Protein AF-A0A964YPQ9-F1 (afdb_monomer_lite)

Radius of gyration: 18.71 Å; chains: 1; bounding box: 46×35×48 Å

Foldseek 3Di:
DDKAWDADPQREIDIDDDAPADQDDPVDPVSGADAAEDEEEDADPVQQCLPVCVQVQLPDWPDFDWQFDPRCVVPDGAIKTKTKGWHPDQAFDACSSVVDTHIYIYIYGDPDPPDAQPCVPDDPPDDDDQAAEDEDDPVVVSQVSCVVSVFHWPDWPPDWDCPPAWIWIKTWTAGPSGGIYIYTHTQKHALAVVVVRMDGRVPDDPRHYHDSVSVVSNCNVDDD

Secondary structure (DSSP, 8-state):
--EEEEE-TT--EEEEE--S--S-----TT---S--EEEEE-S-HHHHHIIIIIIT---EEEEEEEE--GGGTTT--S-EEEEEEE-SS---STTHHHH---EEEEEEESS-S----TTTT--TT-SS---EEEE-S-HHHHHHHHHHHT---SEE--S-EE-SS-EEEEEEEE-TT--EEEEEEEEEEEEEGGGTEEEE-TTSPTTPPPPHHHHHHHGGG---

pLDDT: mean 92.55, std 5.74, range [57.0, 98.75]

Structure (mmCIF, N/CA/C/O backbone):
data_AF-A0A964YPQ9-F1
#
_entry.id   AF-A0A964YPQ9-F1
#
loop_
_atom_site.group_PDB
_atom_site.id
_atom_site.type_symbol
_atom_site.label_atom_id
_atom_site.label_alt_id
_atom_site.label_comp_id
_atom_site.label_asym_id
_atom_site.label_entity_id
_atom_site.label_seq_id
_atom_site.pdbx_PDB_ins_code
_atom_site.Cartn_x
_atom_site.Cartn_y
_atom_site.Cartn_z
_atom_site.occupancy
_atom_site.B_iso_or_equiv
_atom_site.auth_seq_id
_atom_site.auth_comp_id
_atom_site.auth_asym_id
_atom_site.auth_atom_id
_atom_site.pdbx_PDB_model_num
ATOM 1 N N . SER A 1 1 ? 0.355 -15.634 14.752 1.00 61.09 1 SER A N 1
ATOM 2 C CA . SER A 1 1 ? 1.478 -15.008 14.028 1.00 61.09 1 SER A CA 1
ATOM 3 C C . SER A 1 1 ? 2.365 -14.334 15.048 1.00 61.09 1 SER A C 1
ATOM 5 O O . SER A 1 1 ? 1.813 -13.713 15.947 1.00 61.09 1 SER A O 1
ATOM 7 N N . LEU A 1 2 ? 3.689 -14.463 14.947 1.00 81.12 2 LEU A N 1
ATOM 8 C CA . LEU A 1 2 ? 4.606 -13.641 15.738 1.00 81.12 2 LEU A CA 1
ATOM 9 C C . LEU A 1 2 ? 4.634 -12.243 15.111 1.00 81.12 2 LEU A C 1
ATOM 11 O O . LEU A 1 2 ? 5.061 -12.078 13.969 1.00 81.12 2 LEU A O 1
ATOM 15 N N . SER A 1 3 ? 4.112 -11.254 15.824 1.00 91.12 3 SER A N 1
ATOM 16 C CA . SER A 1 3 ? 4.139 -9.852 15.411 1.00 91.12 3 SER A CA 1
ATOM 17 C C . SER A 1 3 ? 4.119 -8.948 16.630 1.00 91.12 3 SER A C 1
ATOM 19 O O . SER A 1 3 ? 3.559 -9.317 17.659 1.00 91.12 3 SER A O 1
ATOM 21 N N . TYR A 1 4 ? 4.704 -7.763 16.505 1.00 92.69 4 TYR A N 1
ATOM 22 C CA . TYR A 1 4 ? 4.701 -6.750 17.556 1.00 92.69 4 TYR A CA 1
ATOM 23 C C . TYR A 1 4 ? 4.770 -5.352 16.944 1.00 92.69 4 TYR A C 1
ATOM 25 O O . TYR A 1 4 ? 5.279 -5.171 15.835 1.00 92.69 4 TYR A O 1
ATOM 33 N N . PHE A 1 5 ? 4.239 -4.369 17.665 1.00 94.81 5 PHE A N 1
ATOM 34 C CA . PHE A 1 5 ? 4.303 -2.967 17.272 1.00 94.81 5 PHE A CA 1
ATOM 35 C C . PHE A 1 5 ? 5.558 -2.298 17.830 1.00 94.81 5 PHE A C 1
ATOM 37 O O . PHE A 1 5 ? 6.023 -2.624 18.922 1.00 94.81 5 PHE A O 1
ATOM 44 N N . VAL A 1 6 ? 6.102 -1.370 17.055 1.00 93.50 6 VAL A N 1
ATOM 45 C CA . VAL A 1 6 ? 7.192 -0.468 17.428 1.00 93.50 6 VAL A CA 1
ATOM 46 C C . VAL A 1 6 ? 6.844 0.937 16.952 1.00 93.50 6 VAL A C 1
ATOM 48 O O . VAL A 1 6 ? 6.043 1.097 16.033 1.00 93.50 6 VAL A O 1
ATOM 51 N N . GLU A 1 7 ? 7.466 1.949 17.541 1.00 93.69 7 GLU A N 1
ATOM 52 C CA . GLU A 1 7 ? 7.341 3.336 17.096 1.00 93.69 7 GLU A CA 1
ATOM 53 C C . GLU A 1 7 ? 8.672 3.824 16.533 1.00 93.69 7 GLU A C 1
ATOM 55 O O . GLU A 1 7 ? 9.747 3.451 17.016 1.00 93.69 7 GLU A O 1
ATOM 60 N N . ASP A 1 8 ? 8.607 4.649 15.491 1.00 92.00 8 ASP A N 1
ATOM 61 C CA . ASP A 1 8 ? 9.772 5.414 15.056 1.00 92.00 8 ASP A CA 1
ATOM 62 C C . ASP A 1 8 ? 10.030 6.615 15.995 1.00 92.00 8 ASP A C 1
ATOM 64 O O . ASP A 1 8 ? 9.216 6.918 16.871 1.00 92.00 8 ASP A O 1
ATOM 68 N N . PRO A 1 9 ? 11.145 7.351 15.823 1.00 93.50 9 PRO A N 1
ATOM 69 C CA . PRO A 1 9 ? 11.436 8.531 16.642 1.00 93.50 9 PRO A CA 1
ATOM 70 C C . PRO A 1 9 ? 10.396 9.661 16.569 1.00 93.50 9 PRO A C 1
ATOM 72 O O . PRO A 1 9 ? 10.447 10.572 17.391 1.00 93.50 9 PRO A O 1
ATOM 75 N N . ASN A 1 10 ? 9.482 9.627 15.594 1.00 90.75 10 ASN A N 1
ATOM 76 C CA . ASN A 1 10 ? 8.412 10.606 15.413 1.00 90.75 10 ASN A CA 1
ATOM 77 C C . ASN A 1 10 ? 7.052 10.086 15.922 1.00 90.75 10 ASN A C 1
ATOM 79 O O . ASN A 1 10 ? 6.039 10.755 15.721 1.00 90.75 10 ASN A O 1
ATOM 83 N N . GLY A 1 11 ? 7.014 8.911 16.562 1.00 90.94 11 GLY A N 1
ATOM 84 C CA . GLY A 1 11 ? 5.794 8.294 17.086 1.00 90.94 11 GLY A CA 1
ATOM 85 C C . GLY A 1 11 ? 4.921 7.621 16.022 1.00 90.94 11 GLY A C 1
ATOM 86 O O . GLY A 1 11 ? 3.750 7.349 16.277 1.00 90.94 11 GLY A O 1
ATOM 87 N N . ASN A 1 12 ? 5.443 7.360 14.819 1.00 91.62 12 ASN A N 1
ATOM 88 C CA . ASN A 1 12 ? 4.700 6.608 13.810 1.00 91.62 12 ASN A CA 1
ATOM 89 C C . ASN A 1 12 ? 4.715 5.113 14.158 1.00 91.62 12 ASN A C 1
ATOM 91 O O . ASN A 1 12 ? 5.801 4.551 14.344 1.00 91.62 12 ASN A O 1
ATOM 95 N N . PRO A 1 13 ? 3.551 4.440 14.187 1.00 92.50 13 PRO A N 1
ATOM 96 C CA . PRO A 1 13 ? 3.486 3.022 14.492 1.00 92.50 13 PRO A CA 1
ATOM 97 C C . PRO A 1 13 ? 3.914 2.174 13.290 1.00 92.50 13 PRO A C 1
ATOM 99 O O . PRO A 1 13 ? 3.444 2.357 12.166 1.00 92.50 13 PRO A O 1
ATOM 102 N N . PHE A 1 14 ? 4.756 1.180 13.551 1.00 94.69 14 PHE A N 1
ATOM 103 C CA . PHE A 1 14 ? 5.133 0.124 12.620 1.00 94.69 14 PHE A CA 1
ATOM 104 C C . PHE A 1 14 ? 4.824 -1.232 13.243 1.00 94.69 14 PHE A C 1
ATOM 106 O O . PHE A 1 14 ? 5.087 -1.460 14.421 1.00 94.69 14 PHE A O 1
ATOM 113 N N . GLN A 1 15 ? 4.310 -2.164 12.443 1.00 94.94 15 GLN A N 1
ATOM 114 C CA . GLN A 1 15 ? 4.173 -3.554 12.860 1.00 94.94 15 GLN A CA 1
ATOM 115 C C . GLN A 1 15 ? 5.307 -4.379 12.259 1.00 94.94 15 GLN A C 1
ATOM 117 O O . GLN A 1 15 ? 5.445 -4.461 11.036 1.00 94.94 15 GLN A O 1
ATOM 122 N N . ILE A 1 16 ? 6.097 -5.027 13.110 1.00 94.75 16 ILE A N 1
ATOM 123 C CA . ILE A 1 16 ? 7.025 -6.063 12.668 1.00 94.75 16 ILE A CA 1
ATOM 124 C C . ILE A 1 16 ? 6.245 -7.366 12.553 1.00 94.75 16 ILE A C 1
ATOM 126 O O . ILE A 1 16 ? 5.584 -7.800 13.499 1.00 94.75 16 ILE A O 1
ATOM 130 N N . VAL A 1 17 ? 6.315 -7.977 11.375 1.00 93.75 17 VAL A N 1
ATOM 131 C CA . VAL A 1 17 ? 5.600 -9.206 11.030 1.00 93.75 17 VAL A CA 1
ATOM 132 C C . VAL A 1 17 ? 6.550 -10.198 10.378 1.00 93.75 17 VAL A C 1
ATOM 134 O O . VAL A 1 17 ? 7.576 -9.824 9.807 1.00 93.75 17 VAL A O 1
ATOM 137 N N . GLU A 1 18 ? 6.185 -11.474 10.427 1.00 91.94 18 GLU A N 1
ATOM 138 C CA . GLU A 1 18 ? 6.862 -12.499 9.644 1.00 91.94 18 GLU A CA 1
ATOM 139 C C . GLU A 1 18 ? 6.680 -12.233 8.139 1.00 91.94 18 GLU A C 1
ATOM 141 O O . GLU A 1 18 ? 5.563 -12.067 7.642 1.00 91.94 18 GLU A O 1
ATOM 146 N N . GLY A 1 19 ? 7.795 -12.156 7.410 1.00 87.31 19 GLY A N 1
ATOM 147 C CA . GLY A 1 19 ? 7.792 -11.898 5.973 1.00 87.31 19 GLY A CA 1
ATOM 148 C C . GLY A 1 19 ? 7.446 -13.149 5.164 1.00 87.31 19 GLY A C 1
ATOM 149 O O . GLY A 1 19 ? 8.002 -14.218 5.391 1.00 87.31 19 GLY A O 1
ATOM 150 N N . SER A 1 20 ? 6.590 -13.003 4.153 1.00 87.62 20 SER A N 1
ATOM 151 C CA . SER A 1 20 ? 6.205 -14.085 3.229 1.00 87.62 20 SER A CA 1
ATOM 152 C C . SER A 1 20 ? 7.070 -14.154 1.960 1.00 87.62 20 SER A C 1
ATOM 154 O O . SER A 1 20 ? 6.823 -14.968 1.069 1.00 87.62 20 SER A O 1
ATOM 156 N N . GLY A 1 21 ? 8.101 -13.311 1.856 1.00 88.12 21 GLY A N 1
ATOM 157 C CA . GLY A 1 21 ? 9.029 -13.283 0.731 1.00 88.12 21 GLY A CA 1
ATOM 158 C C . GLY A 1 21 ? 10.352 -12.605 1.079 1.00 88.12 21 GLY A C 1
ATOM 159 O O . GLY A 1 21 ? 10.425 -11.773 1.980 1.00 88.12 21 GLY A O 1
ATOM 160 N N . TRP A 1 22 ? 11.414 -12.964 0.352 1.00 89.81 22 TRP A N 1
ATOM 161 C CA . TRP A 1 22 ? 12.757 -12.428 0.585 1.00 89.81 22 TRP A CA 1
ATOM 162 C C . TRP A 1 22 ? 13.512 -12.187 -0.726 1.00 89.81 22 TRP A C 1
ATOM 164 O O . TRP A 1 22 ? 13.789 -13.118 -1.485 1.00 89.81 22 TRP A O 1
ATOM 174 N N . PHE A 1 23 ? 13.881 -10.932 -1.005 1.00 91.31 23 PHE A N 1
ATOM 175 C CA . PHE A 1 23 ? 14.596 -10.585 -2.240 1.00 91.31 23 PHE A CA 1
ATOM 176 C C . PHE A 1 23 ? 16.110 -10.853 -2.144 1.00 91.31 23 PHE A C 1
ATOM 178 O O . PHE A 1 23 ? 16.709 -11.506 -3.016 1.00 91.31 23 PHE A O 1
ATOM 185 N N . THR A 1 24 ? 16.753 -10.338 -1.093 1.00 89.75 24 THR A N 1
ATOM 186 C CA . THR A 1 24 ? 18.192 -10.489 -0.843 1.00 89.75 24 THR A CA 1
ATOM 187 C C . THR A 1 24 ? 18.506 -10.290 0.634 1.00 89.75 24 THR A C 1
ATOM 189 O O . THR A 1 24 ? 17.881 -9.467 1.293 1.00 89.75 24 THR A O 1
ATOM 192 N N . ALA A 1 25 ? 19.516 -10.994 1.145 1.00 87.56 25 ALA A N 1
ATOM 193 C CA . ALA A 1 25 ? 20.098 -10.660 2.439 1.00 87.56 25 ALA A CA 1
ATOM 194 C C . ALA A 1 25 ? 20.868 -9.337 2.312 1.00 87.56 25 ALA A C 1
ATOM 196 O O . ALA A 1 25 ? 21.754 -9.218 1.463 1.00 87.56 25 ALA A O 1
ATOM 197 N N . THR A 1 26 ? 20.499 -8.345 3.119 1.00 86.12 26 THR A N 1
ATOM 198 C CA . THR A 1 26 ? 21.167 -7.034 3.178 1.00 86.12 26 THR A CA 1
ATOM 199 C C . THR A 1 26 ? 22.296 -7.003 4.207 1.00 86.12 26 THR A C 1
ATOM 201 O O . THR A 1 26 ? 23.133 -6.108 4.155 1.00 86.12 26 THR A O 1
ATOM 204 N N . GLY A 1 27 ? 22.317 -7.965 5.139 1.00 88.00 27 GLY A N 1
ATOM 205 C CA . GLY A 1 27 ? 23.218 -7.959 6.293 1.00 88.00 27 GLY A CA 1
ATOM 206 C C . GLY A 1 27 ? 22.864 -6.897 7.339 1.00 88.00 27 GLY A C 1
ATOM 207 O O . GLY A 1 27 ? 23.690 -6.602 8.195 1.00 88.00 27 GLY A O 1
ATOM 208 N N . HIS A 1 28 ? 21.669 -6.294 7.264 1.00 89.25 28 HIS A N 1
ATOM 209 C CA . HIS A 1 28 ? 21.241 -5.298 8.241 1.00 89.25 28 HIS A CA 1
ATOM 210 C C . HIS A 1 28 ? 21.071 -5.939 9.636 1.00 89.25 28 HIS A C 1
ATOM 212 O O . HIS A 1 28 ? 20.428 -6.990 9.716 1.00 89.25 28 HIS A O 1
ATOM 218 N N . PRO A 1 29 ? 21.574 -5.325 10.730 1.00 91.94 29 PRO A N 1
ATOM 219 C CA . PRO A 1 29 ? 21.557 -5.931 12.069 1.00 91.94 29 PRO A CA 1
ATOM 220 C C . PRO A 1 29 ? 20.164 -6.259 12.617 1.00 91.94 29 PRO A C 1
ATOM 222 O O . PRO A 1 29 ? 20.026 -7.148 13.445 1.00 91.94 29 PRO A O 1
ATOM 225 N N . SER A 1 30 ? 19.122 -5.557 12.159 1.00 89.19 30 SER A N 1
ATOM 226 C CA . SER A 1 30 ? 17.742 -5.838 12.582 1.00 89.19 30 SER A CA 1
ATOM 227 C C . SER A 1 30 ? 17.158 -7.115 11.976 1.00 89.19 30 SER A C 1
ATOM 229 O O . SER A 1 30 ? 16.069 -7.517 12.368 1.00 89.19 30 SER A O 1
ATOM 231 N N . HIS A 1 31 ? 17.817 -7.706 10.970 1.00 87.94 31 HIS A N 1
ATOM 232 C CA . HIS A 1 31 ? 17.309 -8.837 10.186 1.00 87.94 31 HIS A CA 1
ATOM 233 C C . HIS A 1 31 ? 15.921 -8.614 9.545 1.00 87.94 31 HIS A C 1
ATOM 235 O O . HIS A 1 31 ? 15.322 -9.554 9.029 1.00 87.94 31 HIS A O 1
ATOM 241 N N . CYS A 1 32 ? 15.424 -7.373 9.523 1.00 90.44 32 CYS A N 1
ATOM 242 C CA . CYS A 1 32 ? 14.138 -7.020 8.933 1.00 90.44 32 CYS A CA 1
ATOM 243 C C . CYS A 1 32 ? 14.246 -6.833 7.412 1.00 90.44 32 CYS A C 1
ATOM 245 O O . CYS A 1 32 ? 15.281 -6.408 6.887 1.00 90.44 32 CYS A O 1
ATOM 247 N N . GLY A 1 33 ? 13.154 -7.158 6.716 1.00 90.25 33 GLY A N 1
ATOM 248 C CA . GLY A 1 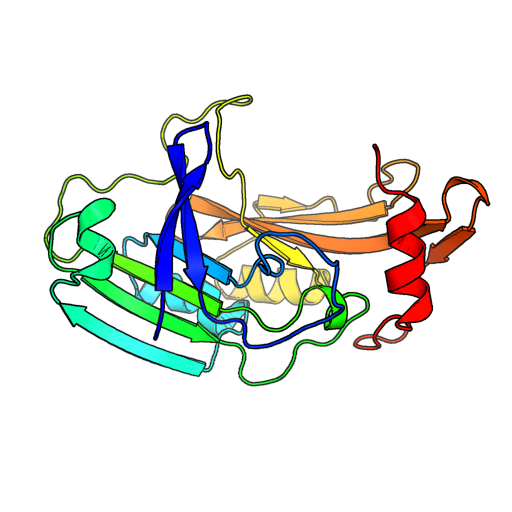33 ? 12.974 -6.904 5.289 1.00 90.25 33 GLY A CA 1
ATOM 249 C C . GLY A 1 33 ? 12.446 -5.495 4.994 1.00 90.25 33 GLY A C 1
ATOM 250 O O . GLY A 1 33 ? 12.585 -4.579 5.801 1.00 90.25 33 GLY A O 1
ATOM 251 N N . GLY A 1 34 ? 11.858 -5.331 3.806 1.00 90.12 34 GLY A N 1
ATOM 252 C CA . GLY A 1 34 ? 11.157 -4.106 3.411 1.00 90.12 34 GLY A CA 1
ATOM 253 C C . GLY A 1 34 ? 9.707 -4.060 3.904 1.00 90.12 34 GLY A C 1
ATOM 254 O O . GLY A 1 34 ? 9.316 -4.794 4.809 1.00 90.12 34 GLY A O 1
ATOM 255 N N . VAL A 1 35 ? 8.904 -3.204 3.273 1.00 92.56 35 VAL A N 1
ATOM 256 C CA . VAL A 1 35 ? 7.473 -3.046 3.574 1.00 92.56 35 VAL A CA 1
ATOM 257 C C . VAL A 1 35 ? 6.716 -4.338 3.251 1.00 92.56 35 VAL A C 1
ATOM 259 O O . VAL A 1 35 ? 6.743 -4.802 2.116 1.00 92.56 35 VAL A O 1
ATOM 262 N N . ALA A 1 36 ? 6.025 -4.903 4.245 1.00 94.56 36 ALA A N 1
ATOM 263 C CA . ALA A 1 36 ? 5.221 -6.122 4.095 1.00 94.56 36 ALA A CA 1
ATOM 264 C C . ALA A 1 36 ? 3.732 -5.844 3.811 1.00 94.56 36 ALA A C 1
ATOM 266 O O . ALA A 1 36 ? 2.971 -6.756 3.484 1.00 94.56 36 ALA A O 1
ATOM 267 N N . GLY A 1 37 ? 3.284 -4.599 3.959 1.00 95.81 37 GLY A N 1
ATOM 268 C CA . GLY A 1 37 ? 1.874 -4.253 3.857 1.00 95.81 37 GLY A CA 1
ATOM 269 C C . GLY A 1 37 ? 1.521 -2.979 4.606 1.00 95.81 37 GLY A C 1
ATOM 270 O O . GLY A 1 37 ? 2.409 -2.228 5.005 1.00 95.81 37 GLY A O 1
ATOM 271 N N . SER A 1 38 ? 0.221 -2.766 4.809 1.00 96.56 38 SER A N 1
ATOM 272 C CA . SER A 1 38 ? -0.305 -1.645 5.589 1.00 96.56 38 SER A CA 1
ATOM 273 C C . SER A 1 38 ? -1.531 -2.054 6.409 1.00 96.56 38 SER A C 1
ATOM 275 O O . SER A 1 38 ? -2.269 -2.963 6.017 1.00 96.56 38 SER A O 1
ATOM 277 N N . ILE A 1 39 ? -1.733 -1.369 7.537 1.00 96.88 39 ILE A N 1
ATOM 278 C CA . ILE A 1 39 ? -2.950 -1.421 8.351 1.00 96.88 39 ILE A CA 1
ATOM 279 C C . ILE A 1 39 ? -3.687 -0.101 8.131 1.00 96.88 39 ILE A C 1
ATOM 281 O O . ILE A 1 39 ? -3.103 0.966 8.315 1.00 96.88 39 ILE A O 1
ATOM 285 N N . ILE A 1 40 ? -4.958 -0.166 7.742 1.00 97.12 40 ILE A N 1
ATOM 286 C CA . ILE A 1 40 ? -5.764 1.006 7.394 1.00 97.12 40 ILE A CA 1
ATOM 287 C C . ILE A 1 40 ? -7.044 0.996 8.226 1.00 97.12 40 ILE A C 1
ATOM 289 O O . ILE A 1 40 ? -7.820 0.040 8.189 1.00 97.12 40 ILE A O 1
ATOM 293 N N . GLY A 1 41 ? -7.255 2.069 8.987 1.00 96.38 41 GLY A N 1
ATOM 294 C CA . GLY A 1 41 ? -8.515 2.310 9.682 1.00 96.38 41 GLY A CA 1
ATOM 295 C C . GLY A 1 41 ? -9.599 2.724 8.690 1.00 96.38 41 GLY A C 1
ATOM 296 O O . GLY A 1 41 ? -9.355 3.609 7.876 1.00 96.38 41 GLY A O 1
ATOM 297 N N . VAL A 1 42 ? -10.774 2.100 8.762 1.00 97.75 42 VAL A N 1
ATOM 298 C CA . VAL A 1 42 ? -11.897 2.360 7.850 1.00 97.75 42 VAL A CA 1
ATOM 299 C C . VAL A 1 42 ? -13.203 2.568 8.609 1.00 97.75 42 VAL A C 1
ATOM 301 O O . VAL A 1 42 ? -13.443 1.917 9.629 1.00 97.75 42 VAL A O 1
ATOM 304 N N . SER A 1 43 ? -14.081 3.441 8.113 1.00 96.81 43 SER A N 1
ATOM 305 C CA . SER A 1 43 ? -15.405 3.658 8.722 1.00 96.81 43 SER A CA 1
ATOM 306 C C . SER A 1 43 ? -16.418 2.579 8.339 1.00 96.81 43 SER A C 1
ATOM 308 O O . SER A 1 43 ? -17.323 2.268 9.114 1.00 96.81 43 SER A O 1
ATOM 310 N N . SER A 1 44 ? -16.270 1.977 7.156 1.00 97.25 44 SER A N 1
ATOM 311 C CA . SER A 1 44 ? -17.164 0.933 6.659 1.00 97.25 44 SER A CA 1
ATOM 312 C C . SER A 1 44 ? -16.396 -0.133 5.888 1.00 97.25 44 SER A C 1
ATOM 314 O O . SER A 1 44 ? -15.973 0.087 4.754 1.00 97.25 44 SER A O 1
ATOM 316 N N . MET A 1 45 ? -16.296 -1.329 6.471 1.00 98.44 45 MET A N 1
ATOM 317 C CA . MET A 1 45 ? -15.628 -2.473 5.854 1.00 98.44 45 MET A CA 1
ATOM 318 C C . MET A 1 45 ? -16.186 -2.769 4.459 1.00 98.44 45 MET A C 1
ATOM 320 O O . MET A 1 45 ? -15.432 -2.953 3.511 1.00 98.44 45 MET A O 1
ATOM 324 N N . GLU A 1 46 ? -17.510 -2.745 4.303 1.00 98.19 46 GLU A N 1
ATOM 325 C CA . GLU A 1 46 ? -18.161 -3.072 3.032 1.00 98.19 46 GLU A CA 1
ATOM 326 C C . GLU A 1 46 ? -17.865 -2.052 1.925 1.00 98.19 46 GLU A C 1
ATOM 328 O O . GLU A 1 46 ? -17.788 -2.418 0.753 1.00 98.19 46 GLU A O 1
ATOM 333 N N . GLN A 1 47 ? -17.684 -0.773 2.269 1.00 98.19 47 GLN A N 1
ATOM 334 C CA . GLN A 1 47 ? -17.292 0.244 1.292 1.00 98.19 47 GLN A CA 1
ATOM 335 C C . GLN A 1 47 ? -15.815 0.106 0.928 1.00 98.19 47 GLN A C 1
ATOM 337 O O . GLN A 1 47 ? -15.475 0.114 -0.254 1.00 98.19 47 GLN A O 1
ATOM 342 N N . SER A 1 48 ? -14.950 -0.103 1.920 1.00 98.38 48 SER A N 1
ATOM 343 C CA . SER A 1 48 ? -13.507 -0.217 1.707 1.00 98.38 48 SER A CA 1
ATOM 344 C C . SER A 1 48 ? -13.129 -1.490 0.950 1.00 98.38 48 SER A C 1
ATOM 346 O O . SER A 1 48 ? -12.246 -1.456 0.093 1.00 98.38 48 SER A O 1
ATOM 348 N N . LEU A 1 49 ? -13.849 -2.599 1.154 1.00 98.62 49 LEU A N 1
ATOM 349 C CA . LEU A 1 49 ? -13.649 -3.826 0.379 1.00 98.62 49 LEU A CA 1
ATOM 350 C C . LEU A 1 49 ? -13.854 -3.611 -1.128 1.00 98.62 49 LEU A C 1
ATOM 352 O O . LEU A 1 49 ? -13.118 -4.205 -1.914 1.00 98.62 49 LEU A O 1
ATOM 356 N N . LYS A 1 50 ? -14.756 -2.717 -1.554 1.00 98.44 50 LYS A N 1
ATOM 357 C CA . LYS A 1 50 ? -14.922 -2.400 -2.985 1.00 98.44 50 LYS A CA 1
ATOM 358 C C . LYS A 1 50 ? -13.639 -1.854 -3.608 1.00 98.44 50 LYS A C 1
ATOM 360 O O . LYS A 1 50 ? -13.353 -2.147 -4.762 1.00 98.44 50 LYS A O 1
ATOM 365 N N . LEU A 1 51 ? -12.845 -1.091 -2.859 1.00 98.56 51 LEU A N 1
ATOM 366 C CA . LEU A 1 51 ? -11.559 -0.604 -3.346 1.00 98.56 51 LEU A CA 1
ATOM 367 C C . LEU A 1 51 ? -10.472 -1.671 -3.189 1.00 98.56 51 LEU A C 1
ATOM 369 O O . LEU A 1 51 ? -9.901 -2.150 -4.171 1.00 98.56 51 LEU A O 1
ATOM 373 N N . TYR A 1 52 ? -10.180 -2.057 -1.948 1.00 98.50 52 TYR A N 1
ATOM 374 C CA . TYR A 1 52 ? -8.988 -2.845 -1.637 1.00 98.50 52 TYR A CA 1
ATOM 375 C C . TYR A 1 52 ? -9.071 -4.281 -2.180 1.00 98.50 52 TYR A C 1
ATOM 377 O O . TYR A 1 52 ? -8.080 -4.802 -2.699 1.00 98.50 52 TYR A O 1
ATOM 385 N N . ARG A 1 53 ? -10.252 -4.910 -2.131 1.00 98.38 53 ARG A N 1
ATOM 386 C CA . ARG A 1 53 ? -10.471 -6.256 -2.680 1.00 98.38 53 ARG A CA 1
ATOM 387 C C . ARG A 1 53 ? -10.753 -6.196 -4.178 1.00 98.38 53 ARG A C 1
ATOM 389 O O . ARG A 1 53 ? -10.025 -6.822 -4.945 1.00 98.38 53 ARG A O 1
ATOM 396 N N . ASP A 1 54 ? -11.773 -5.441 -4.592 1.00 97.81 54 ASP A N 1
ATOM 397 C CA . ASP A 1 54 ? -12.322 -5.572 -5.953 1.00 97.81 54 ASP A CA 1
ATOM 398 C C . ASP A 1 54 ? -11.517 -4.797 -7.014 1.00 97.81 54 ASP A C 1
ATOM 400 O O . ASP A 1 54 ? -11.403 -5.259 -8.150 1.00 97.81 54 ASP A O 1
ATOM 404 N N . VAL A 1 55 ? -10.913 -3.653 -6.665 1.00 97.75 55 VAL A N 1
ATOM 405 C CA . VAL A 1 55 ? -10.110 -2.843 -7.605 1.00 97.75 55 VAL A CA 1
ATOM 406 C C . VAL A 1 55 ? -8.618 -3.159 -7.489 1.00 97.75 55 VAL A C 1
ATOM 408 O O . VAL A 1 55 ? -7.962 -3.423 -8.501 1.00 97.75 55 VAL A O 1
ATOM 411 N N . LEU A 1 56 ? -8.073 -3.161 -6.267 1.00 97.31 56 LEU A N 1
ATOM 412 C CA . LEU A 1 56 ? -6.637 -3.377 -6.032 1.00 97.31 56 LEU A CA 1
ATOM 413 C C . LEU A 1 56 ? -6.239 -4.861 -6.030 1.00 97.31 56 LEU A C 1
ATOM 415 O O . LEU A 1 56 ? -5.055 -5.186 -6.150 1.00 97.31 56 LEU A O 1
ATOM 419 N N . GLY A 1 57 ? -7.211 -5.774 -5.963 1.00 96.88 57 GLY A N 1
ATOM 420 C CA . GLY A 1 57 ? -6.992 -7.209 -6.138 1.00 96.88 57 GLY A CA 1
ATOM 421 C C . GLY A 1 57 ? -6.429 -7.920 -4.908 1.00 96.88 57 GLY A C 1
ATOM 422 O O . GLY A 1 57 ? -5.766 -8.952 -5.053 1.00 96.88 57 GLY A O 1
ATOM 423 N N . TYR A 1 58 ? -6.640 -7.394 -3.699 1.00 98.19 58 TYR A N 1
ATOM 424 C CA . TYR A 1 58 ? -6.392 -8.136 -2.459 1.00 98.19 58 TYR A CA 1
ATOM 425 C C . TYR A 1 58 ? -7.564 -9.096 -2.188 1.00 98.19 58 TYR A C 1
ATOM 427 O O . TYR A 1 58 ? -8.415 -8.861 -1.336 1.00 98.19 58 TYR A O 1
ATOM 435 N N . GLU A 1 59 ? -7.654 -10.153 -2.994 1.00 97.69 59 GLU A N 1
ATOM 436 C CA . GLU A 1 59 ? -8.844 -11.010 -3.109 1.00 97.69 59 GLU A CA 1
ATOM 437 C C . GLU A 1 59 ? -8.959 -12.101 -2.037 1.00 97.69 59 GLU A C 1
ATOM 439 O O . GLU A 1 59 ? -10.050 -12.622 -1.800 1.00 97.69 59 GLU A O 1
ATOM 444 N N . THR A 1 60 ? -7.845 -12.506 -1.430 1.00 98.19 60 THR A N 1
ATOM 445 C CA . THR A 1 60 ? -7.822 -13.635 -0.497 1.00 98.19 60 THR A CA 1
ATOM 446 C C . THR A 1 60 ? -7.926 -13.126 0.931 1.00 98.19 60 THR A C 1
ATOM 448 O O . THR A 1 60 ? -7.016 -12.456 1.418 1.00 98.19 60 THR A O 1
ATOM 451 N N . VAL A 1 61 ? -9.007 -13.494 1.617 1.00 98.31 61 VAL A N 1
ATOM 452 C CA . VAL A 1 61 ? -9.204 -13.212 3.043 1.00 98.31 61 VAL A CA 1
ATOM 453 C C . VAL A 1 61 ? -8.352 -14.173 3.869 1.00 98.31 61 VAL A C 1
ATOM 455 O O . VAL A 1 61 ? -8.569 -15.382 3.843 1.00 98.31 61 VAL A O 1
ATOM 458 N N . VAL A 1 62 ? -7.378 -13.634 4.602 1.00 97.69 62 VAL A N 1
ATOM 459 C CA . VAL A 1 62 ? -6.583 -14.380 5.591 1.00 97.69 62 VAL A CA 1
ATOM 460 C C . VAL A 1 62 ? -7.393 -14.564 6.871 1.00 97.69 62 VAL A C 1
ATOM 462 O O . VAL A 1 62 ? -7.396 -15.646 7.451 1.00 97.69 62 VAL A O 1
ATOM 465 N N . TYR A 1 63 ? -8.093 -13.512 7.295 1.00 98.06 63 TYR A N 1
ATOM 466 C CA . TYR A 1 63 ? -9.085 -13.553 8.365 1.00 98.06 63 TYR A CA 1
ATOM 467 C C . TYR A 1 63 ? -10.078 -12.390 8.226 1.00 98.06 63 TYR A C 1
ATOM 469 O O . TYR A 1 63 ? -9.736 -11.343 7.675 1.00 98.06 63 TYR A O 1
ATOM 477 N N . ASP A 1 64 ? -11.282 -12.585 8.763 1.00 98.56 64 ASP A N 1
ATOM 478 C CA . ASP A 1 64 ? -12.308 -11.567 9.018 1.00 98.56 64 ASP A CA 1
ATOM 479 C C . ASP A 1 64 ? -12.870 -11.869 10.409 1.00 98.56 64 ASP A C 1
ATOM 481 O O . ASP A 1 64 ? -13.558 -12.873 10.604 1.00 98.56 64 ASP A O 1
ATOM 485 N N . VAL A 1 65 ? -12.450 -11.091 11.404 1.00 98.50 65 VAL A N 1
ATOM 486 C CA . VAL A 1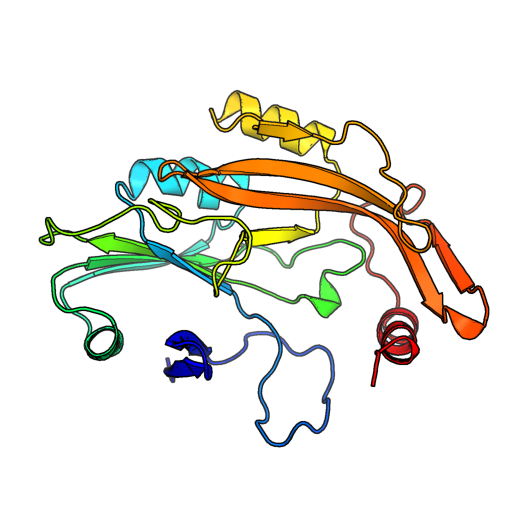 65 ? -12.735 -11.362 12.818 1.00 98.50 65 VAL A CA 1
ATOM 487 C C . VAL A 1 65 ? -13.148 -10.089 13.535 1.00 98.50 65 VAL A C 1
ATOM 489 O O . VAL A 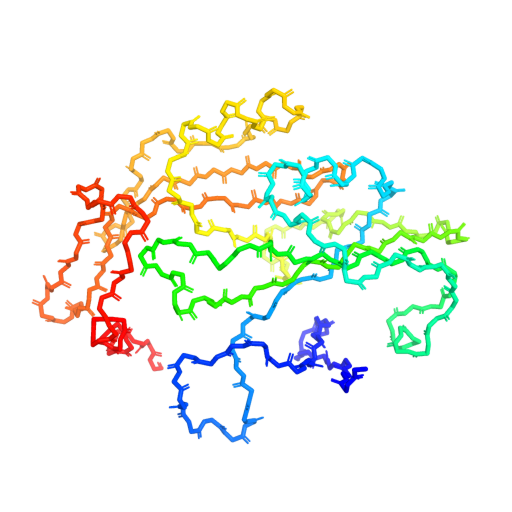1 65 ? -12.593 -9.020 13.287 1.00 98.50 65 VAL A O 1
ATOM 492 N N . THR A 1 66 ? -14.087 -10.222 14.470 1.00 98.62 66 THR A N 1
ATOM 493 C CA . THR A 1 66 ? -14.560 -9.118 15.310 1.00 98.62 66 THR A CA 1
ATOM 494 C C . THR A 1 66 ? -14.305 -9.430 16.775 1.00 98.62 66 THR A C 1
ATOM 496 O O . THR A 1 66 ? -14.660 -10.510 17.244 1.00 98.62 66 THR A O 1
ATOM 499 N N . GLY A 1 67 ? -13.716 -8.488 17.507 1.00 97.56 67 GLY A N 1
ATOM 500 C CA . GLY A 1 67 ? -13.467 -8.637 18.937 1.00 97.56 67 GLY A CA 1
ATOM 501 C C . GLY A 1 67 ? -12.511 -7.589 19.491 1.00 97.56 67 GLY A C 1
ATOM 502 O O . GLY A 1 67 ? -12.200 -6.595 18.834 1.00 97.56 67 GLY A O 1
ATOM 503 N N . SER A 1 68 ? -12.039 -7.832 20.709 1.00 96.25 68 SER A N 1
ATOM 504 C CA . SER A 1 68 ? -10.905 -7.117 21.293 1.00 96.25 68 SER A CA 1
ATOM 505 C C . SER A 1 68 ? -9.630 -7.919 21.058 1.00 96.25 68 SER A C 1
ATOM 507 O O . SER A 1 68 ? -9.644 -9.148 21.145 1.00 96.25 68 SER A O 1
ATOM 509 N N . PHE A 1 69 ? -8.529 -7.230 20.767 1.00 94.75 69 PHE A N 1
ATOM 510 C CA . PHE A 1 69 ? -7.271 -7.875 20.407 1.00 94.75 69 PHE A CA 1
ATOM 511 C C . PHE A 1 69 ? -6.126 -7.344 21.263 1.00 94.75 69 PHE A C 1
ATOM 513 O O . PHE A 1 69 ? -5.888 -6.139 21.324 1.00 94.75 69 PHE A O 1
ATOM 520 N N . GLU A 1 70 ? -5.417 -8.256 21.922 1.00 93.25 70 GLU A N 1
ATOM 521 C CA . GLU A 1 70 ? -4.316 -7.921 22.829 1.00 93.25 70 GLU A CA 1
ATOM 522 C C . GLU A 1 70 ? -3.164 -7.212 22.101 1.00 93.25 70 GLU A C 1
ATOM 524 O O . GLU A 1 70 ? -2.597 -6.260 22.632 1.00 93.25 70 GLU A O 1
ATOM 529 N N . ASP A 1 71 ? -2.881 -7.599 20.851 1.00 92.50 71 ASP A N 1
ATOM 530 C CA . ASP A 1 71 ? -1.850 -6.978 20.011 1.00 92.50 71 ASP A CA 1
ATOM 531 C C . ASP A 1 71 ? -2.152 -5.511 19.669 1.00 92.50 71 ASP A C 1
ATOM 533 O O . ASP A 1 71 ? -1.226 -4.748 19.413 1.00 92.50 71 ASP A O 1
ATOM 537 N N . PHE A 1 72 ? -3.422 -5.100 19.699 1.00 92.38 72 PHE A N 1
ATOM 538 C CA . PHE A 1 72 ? -3.841 -3.716 19.465 1.00 92.38 72 PHE A CA 1
ATOM 539 C C . PHE A 1 72 ? -3.844 -2.865 20.730 1.00 92.38 72 PHE A C 1
ATOM 541 O O . PHE A 1 72 ? -3.893 -1.645 20.611 1.00 92.38 72 PHE A O 1
ATOM 548 N N . SER A 1 73 ? -3.728 -3.467 21.918 1.00 89.31 73 SER A N 1
ATOM 549 C CA . SER A 1 73 ? -3.740 -2.728 23.186 1.00 89.31 73 SER A CA 1
ATOM 550 C C . SER A 1 73 ? -2.749 -1.552 23.266 1.00 89.31 73 SER A C 1
ATOM 552 O O . SER A 1 73 ? -3.136 -0.543 23.860 1.00 89.31 73 SER A O 1
ATOM 554 N N . PRO A 1 74 ? -1.545 -1.585 22.640 1.00 88.44 74 PRO A N 1
ATOM 555 C CA . PRO A 1 74 ? -0.647 -0.427 22.618 1.00 88.44 74 PRO A CA 1
ATOM 556 C C . PRO A 1 74 ? -1.120 0.705 21.694 1.00 88.44 74 PRO A C 1
ATOM 558 O O . PRO A 1 74 ? -0.718 1.846 21.880 1.00 88.44 74 PRO A O 1
ATOM 561 N N . LEU A 1 75 ? -1.956 0.403 20.694 1.00 89.38 75 LEU A N 1
ATOM 562 C CA . LEU A 1 75 ? -2.459 1.370 19.714 1.00 89.38 75 LEU A CA 1
ATOM 563 C C . LEU A 1 75 ? -3.812 1.954 20.123 1.00 89.38 75 LEU A C 1
ATOM 565 O O . LEU A 1 75 ? -4.066 3.148 19.967 1.00 89.38 75 LEU A O 1
ATOM 569 N N . SER A 1 76 ? -4.728 1.091 20.564 1.00 91.06 76 SER A N 1
ATOM 570 C CA . SER A 1 76 ? -6.101 1.456 20.881 1.00 91.06 76 SER A CA 1
ATOM 571 C C . SER A 1 76 ? -6.825 0.348 21.648 1.00 91.06 76 SER A C 1
ATOM 573 O O . SER A 1 76 ? -6.570 -0.839 21.459 1.00 91.06 76 SER A O 1
ATOM 575 N N . GLN A 1 77 ? -7.786 0.742 22.482 1.00 92.00 77 GLN A N 1
ATOM 576 C CA . GLN A 1 77 ? -8.714 -0.168 23.148 1.00 92.00 77 GLN A CA 1
ATOM 577 C C . GLN A 1 77 ? -10.096 -0.098 22.496 1.00 92.00 77 GLN A C 1
ATOM 579 O O . GLN A 1 77 ? -10.488 0.944 21.971 1.00 92.00 77 GLN A O 1
ATOM 584 N N . GLY A 1 78 ? -10.830 -1.208 22.551 1.00 93.81 78 GLY A N 1
ATOM 585 C CA . GLY A 1 78 ? -12.188 -1.316 22.027 1.00 93.81 78 GLY A CA 1
ATOM 586 C C . GLY A 1 78 ? -12.436 -2.636 21.307 1.00 93.81 78 GLY A C 1
ATOM 587 O O . GLY A 1 78 ? -11.663 -3.598 21.409 1.00 93.81 78 GLY A O 1
ATOM 588 N N . THR A 1 79 ? -13.537 -2.658 20.574 1.00 97.50 79 THR A N 1
ATOM 589 C CA . THR A 1 79 ? -13.965 -3.759 19.721 1.00 97.50 79 THR A CA 1
ATOM 590 C C . THR A 1 79 ? -13.753 -3.355 18.272 1.00 97.50 79 THR A C 1
ATOM 592 O O . THR A 1 79 ? -14.234 -2.316 17.817 1.00 97.50 79 THR A O 1
ATOM 595 N N . PHE A 1 80 ? -13.053 -4.190 17.515 1.00 97.69 80 PHE A N 1
ATOM 596 C CA . PHE A 1 80 ? -12.737 -3.930 16.115 1.00 97.69 80 PHE A CA 1
ATOM 597 C C . PHE A 1 80 ? -13.172 -5.109 15.249 1.00 97.69 80 PHE A C 1
ATOM 599 O O . PHE A 1 80 ? -13.051 -6.255 15.674 1.00 97.69 80 PHE A O 1
ATOM 606 N N . ARG A 1 81 ? -13.634 -4.844 14.025 1.00 98.38 81 ARG A N 1
ATOM 607 C CA . ARG A 1 81 ? -13.652 -5.828 12.937 1.00 98.38 81 ARG A CA 1
ATOM 608 C C . ARG A 1 81 ? -12.367 -5.658 12.135 1.00 98.38 81 ARG A C 1
ATOM 610 O O . ARG A 1 81 ? -12.119 -4.582 11.593 1.00 98.38 81 ARG A O 1
ATOM 617 N N . ARG A 1 82 ? -11.551 -6.706 12.065 1.00 98.31 82 ARG A N 1
ATOM 618 C CA . ARG A 1 82 ? -10.277 -6.734 11.338 1.00 98.31 82 ARG A CA 1
ATOM 619 C C . ARG A 1 82 ? -10.392 -7.688 10.160 1.00 98.31 82 ARG A C 1
ATOM 621 O O . ARG A 1 82 ? -10.733 -8.855 10.348 1.00 98.31 82 ARG A O 1
ATOM 628 N N . VAL A 1 83 ? -10.069 -7.202 8.966 1.00 98.75 83 VAL A N 1
ATOM 629 C CA . VAL A 1 83 ? -10.061 -7.997 7.734 1.00 98.75 83 VAL A CA 1
ATOM 630 C C . VAL A 1 83 ? -8.695 -7.893 7.086 1.00 98.75 83 VAL A C 1
ATOM 632 O O . VAL A 1 83 ? -8.322 -6.837 6.581 1.00 98.75 83 VAL A O 1
ATOM 635 N N . LYS A 1 84 ? -7.944 -8.996 7.082 1.00 98.44 84 LYS A N 1
ATOM 636 C CA . LYS A 1 84 ? -6.641 -9.062 6.416 1.00 98.44 84 LYS A CA 1
ATOM 637 C C . LYS A 1 84 ? -6.763 -9.748 5.074 1.00 98.44 84 LYS A C 1
ATOM 639 O O . LYS A 1 84 ? -7.254 -10.871 4.978 1.00 98.44 84 LYS A O 1
ATOM 644 N N . LEU A 1 85 ? -6.267 -9.072 4.051 1.00 98.56 85 LEU A N 1
ATOM 645 C CA . LEU A 1 85 ? -6.351 -9.474 2.663 1.00 98.56 85 LEU A CA 1
ATOM 646 C C . LEU A 1 85 ? -4.951 -9.607 2.059 1.00 98.56 85 LEU A C 1
ATOM 648 O O . LEU A 1 85 ? -4.048 -8.816 2.345 1.00 98.56 85 LEU A O 1
ATOM 652 N N . ILE A 1 86 ? -4.782 -10.592 1.183 1.00 97.88 86 ILE A N 1
ATOM 653 C CA . ILE A 1 86 ? -3.586 -10.784 0.355 1.00 97.88 86 ILE A CA 1
ATOM 654 C C . ILE A 1 86 ? -3.991 -10.962 -1.108 1.00 97.88 86 ILE A C 1
ATOM 656 O O . ILE A 1 86 ? -5.131 -11.314 -1.421 1.00 97.88 86 ILE A O 1
ATOM 660 N N . HIS A 1 87 ? -3.048 -10.753 -2.021 1.00 97.12 87 HIS A N 1
ATOM 661 C CA . HIS A 1 87 ? -3.244 -11.124 -3.420 1.00 97.12 87 HIS A CA 1
ATOM 662 C C . HIS A 1 87 ? -3.341 -12.648 -3.573 1.00 97.12 87 HIS A C 1
ATOM 664 O O . HIS A 1 87 ? -2.581 -13.388 -2.948 1.00 97.12 87 HIS A O 1
ATOM 670 N N . ARG A 1 88 ? -4.250 -13.124 -4.436 1.00 95.94 88 ARG A N 1
ATOM 671 C CA . ARG A 1 88 ? -4.378 -14.557 -4.753 1.00 95.94 88 ARG A CA 1
ATOM 672 C C . ARG A 1 88 ? -3.156 -15.097 -5.492 1.00 95.94 88 ARG A C 1
ATOM 674 O O . ARG A 1 88 ? -2.697 -16.199 -5.209 1.00 95.94 88 ARG A O 1
ATOM 681 N N . GLU A 1 89 ? -2.637 -14.318 -6.435 1.00 94.50 89 GLU A N 1
ATOM 682 C CA . GLU A 1 89 ? -1.460 -14.665 -7.228 1.00 94.50 89 GLU A CA 1
ATOM 683 C C . GLU A 1 89 ? -0.286 -13.733 -6.925 1.00 94.50 89 GLU A C 1
ATOM 685 O O . GLU A 1 89 ? -0.457 -12.571 -6.547 1.00 94.50 89 GLU A O 1
ATOM 690 N N . ALA A 1 90 ? 0.930 -14.230 -7.159 1.00 93.25 90 ALA A N 1
ATOM 691 C CA . ALA A 1 90 ? 2.126 -13.404 -7.093 1.00 93.25 90 ALA A CA 1
ATOM 692 C C . ALA A 1 90 ? 2.036 -12.238 -8.091 1.00 93.25 90 ALA A C 1
ATOM 694 O O . ALA A 1 90 ? 1.733 -12.426 -9.275 1.00 93.25 90 ALA A O 1
ATOM 695 N N . ARG A 1 91 ? 2.354 -11.028 -7.618 1.00 93.75 91 ARG A N 1
ATOM 696 C CA . ARG A 1 91 ? 2.365 -9.831 -8.461 1.00 93.75 91 ARG A CA 1
ATOM 697 C C . ARG A 1 91 ? 3.410 -9.953 -9.570 1.00 93.75 91 ARG A C 1
ATOM 699 O O . ARG A 1 91 ? 4.473 -10.557 -9.409 1.00 93.75 91 ARG A O 1
ATOM 706 N N . LYS A 1 92 ? 3.084 -9.361 -10.714 1.00 93.94 92 LYS A N 1
ATOM 707 C CA . LYS A 1 92 ? 3.915 -9.315 -11.922 1.00 93.94 92 LYS A CA 1
ATOM 708 C C . LYS A 1 92 ? 4.351 -7.875 -12.175 1.00 93.94 92 LYS A C 1
ATOM 710 O O . LYS A 1 92 ? 3.760 -6.951 -11.629 1.00 93.94 92 LYS A O 1
ATOM 715 N N . GLY A 1 93 ? 5.368 -7.703 -13.012 1.00 93.50 93 GLY A N 1
ATOM 716 C CA . GLY A 1 93 ? 5.881 -6.388 -13.398 1.00 93.50 93 GLY A CA 1
ATOM 717 C C . GLY A 1 93 ? 7.358 -6.184 -13.052 1.00 93.50 93 GLY A C 1
ATOM 718 O O . GLY A 1 93 ? 7.972 -7.049 -12.415 1.00 93.50 93 GLY A O 1
ATOM 719 N N . PRO A 1 94 ? 7.953 -5.061 -13.490 1.00 93.44 94 PRO A N 1
ATOM 720 C CA . PRO A 1 94 ? 9.392 -4.818 -13.423 1.00 93.44 94 PRO A CA 1
ATOM 721 C C . PRO A 1 94 ? 9.969 -4.980 -12.012 1.00 93.44 94 PRO A C 1
ATOM 723 O O . PRO A 1 94 ? 10.995 -5.649 -11.844 1.00 93.44 94 PRO A O 1
ATOM 726 N N . PHE A 1 95 ? 9.278 -4.439 -11.006 1.00 94.06 95 PHE A N 1
ATOM 727 C CA . PHE A 1 95 ? 9.745 -4.374 -9.620 1.00 94.06 95 PHE A CA 1
ATOM 728 C C . PHE A 1 95 ? 9.092 -5.393 -8.685 1.00 94.06 95 PHE A C 1
ATOM 730 O O . PHE A 1 95 ? 9.494 -5.498 -7.530 1.00 94.06 95 PHE A O 1
ATOM 737 N N . ALA A 1 96 ? 8.157 -6.213 -9.165 1.00 93.69 96 ALA A N 1
ATOM 738 C CA . ALA A 1 96 ? 7.376 -7.103 -8.304 1.00 93.69 96 ALA A CA 1
ATOM 739 C C . ALA A 1 96 ? 8.226 -8.094 -7.478 1.00 93.69 96 ALA A C 1
ATOM 741 O O . ALA A 1 96 ? 7.880 -8.405 -6.344 1.00 93.69 96 ALA A O 1
ATOM 742 N N . LYS A 1 97 ? 9.386 -8.547 -7.983 1.00 92.31 97 LYS A N 1
ATOM 743 C CA . LYS A 1 97 ? 10.325 -9.377 -7.193 1.00 92.31 97 LYS A CA 1
ATOM 744 C C . LYS A 1 97 ? 11.027 -8.618 -6.067 1.00 92.31 97 LYS 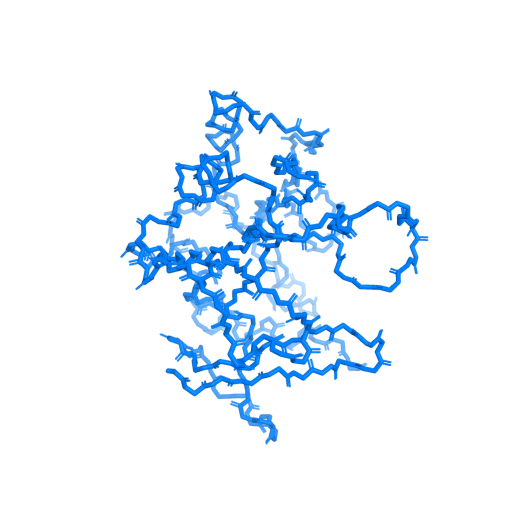A C 1
ATOM 746 O O . LYS A 1 97 ? 11.441 -9.248 -5.100 1.00 92.31 97 LYS A O 1
ATOM 751 N N . LEU A 1 98 ? 11.241 -7.315 -6.246 1.00 92.62 98 LEU A N 1
ATOM 752 C CA . LEU A 1 98 ? 11.859 -6.448 -5.247 1.00 92.62 98 LEU A CA 1
ATOM 753 C C . LEU A 1 98 ? 10.847 -6.086 -4.158 1.00 92.62 98 LEU A C 1
ATOM 755 O O . LEU A 1 98 ? 11.181 -6.191 -2.984 1.00 92.62 98 LEU A O 1
ATOM 759 N N . LEU A 1 99 ? 9.635 -5.694 -4.565 1.00 93.00 99 LEU A N 1
ATOM 760 C CA . LEU A 1 99 ? 8.548 -5.312 -3.659 1.00 93.00 99 LEU A CA 1
ATOM 761 C C . LEU A 1 99 ? 7.986 -6.518 -2.898 1.00 93.00 99 LEU A C 1
ATOM 763 O O . LEU A 1 99 ? 7.675 -6.411 -1.720 1.00 93.00 99 LEU A O 1
ATOM 767 N N . GLY A 1 100 ? 7.939 -7.685 -3.545 1.00 93.56 100 GLY A N 1
ATOM 768 C CA . GLY A 1 100 ? 7.499 -8.924 -2.919 1.00 93.56 100 GLY A CA 1
ATOM 769 C C . GLY A 1 100 ? 5.983 -8.995 -2.691 1.00 93.56 100 GLY A C 1
ATOM 770 O O . GLY A 1 100 ? 5.228 -8.149 -3.173 1.00 93.56 100 GLY A O 1
ATOM 771 N N . PRO A 1 101 ? 5.517 -10.063 -2.023 1.00 94.75 101 PRO A N 1
ATOM 772 C CA . PRO A 1 101 ? 4.128 -10.186 -1.598 1.00 94.75 101 PRO A CA 1
ATOM 773 C C . PRO A 1 101 ? 3.808 -9.194 -0.473 1.00 94.75 101 PRO A C 1
ATOM 775 O O . PRO A 1 101 ? 4.600 -9.019 0.450 1.00 94.75 101 PRO A O 1
ATOM 778 N N . THR A 1 102 ? 2.618 -8.603 -0.527 1.00 95.94 102 THR A N 1
ATOM 779 C CA . THR A 1 102 ? 2.119 -7.653 0.473 1.00 95.94 102 THR A CA 1
ATOM 780 C C . THR A 1 102 ? 0.749 -8.071 1.004 1.00 95.94 102 THR A C 1
ATOM 782 O O . THR A 1 102 ? 0.031 -8.855 0.375 1.00 95.94 102 THR A O 1
ATOM 785 N N . SER A 1 103 ? 0.368 -7.526 2.159 1.00 97.00 103 SER A N 1
ATOM 786 C CA . SER A 1 103 ? -0.990 -7.626 2.709 1.00 97.00 103 SER A CA 1
ATOM 787 C C . SER A 1 103 ? -1.585 -6.256 3.022 1.00 97.00 103 SER A C 1
ATOM 789 O O . SER A 1 103 ? -0.852 -5.341 3.390 1.00 97.00 103 SER A O 1
ATOM 791 N N . ILE A 1 104 ? -2.909 -6.144 2.974 1.00 98.12 104 ILE A N 1
ATOM 792 C CA . ILE A 1 104 ? -3.644 -5.020 3.565 1.00 98.12 104 ILE A CA 1
ATOM 793 C C . ILE A 1 104 ? -4.514 -5.552 4.689 1.00 98.12 104 ILE A C 1
ATOM 795 O O . ILE A 1 104 ? -5.236 -6.527 4.507 1.00 98.12 104 ILE A O 1
ATOM 799 N N . GLU A 1 105 ? -4.442 -4.914 5.848 1.00 98.25 105 GLU A N 1
ATOM 800 C CA . GLU A 1 105 ? -5.346 -5.162 6.963 1.00 98.25 105 GLU A CA 1
ATOM 801 C C . GLU A 1 105 ? -6.253 -3.947 7.148 1.00 98.25 105 GLU A C 1
ATOM 803 O O . GLU A 1 105 ? -5.787 -2.849 7.438 1.00 98.25 105 GLU A O 1
ATOM 808 N N . LEU A 1 106 ? -7.551 -4.144 6.949 1.00 98.69 106 LEU A N 1
ATOM 809 C CA . LEU A 1 106 ? -8.571 -3.134 7.187 1.00 98.69 106 LEU A CA 1
ATOM 810 C C . LEU A 1 106 ? -9.099 -3.291 8.610 1.00 98.69 106 LEU A C 1
ATOM 812 O O . LEU A 1 106 ? -9.416 -4.405 9.035 1.00 98.69 106 LEU A O 1
ATOM 816 N N . VAL A 1 107 ? -9.216 -2.182 9.333 1.00 97.94 107 VAL A N 1
ATOM 817 C CA . VAL A 1 107 ? -9.674 -2.162 10.723 1.00 97.94 107 VAL A CA 1
ATOM 818 C C . VAL A 1 107 ? -10.841 -1.200 10.855 1.00 97.94 107 VAL A C 1
ATOM 820 O O . VAL A 1 107 ? -10.680 0.006 10.702 1.00 97.94 107 VAL A O 1
ATOM 823 N N . GLN A 1 108 ? -12.012 -1.728 11.186 1.00 97.88 108 GLN A N 1
ATOM 824 C CA . GLN A 1 108 ? -13.186 -0.930 11.514 1.00 97.88 108 GLN A CA 1
ATOM 825 C C . GLN A 1 108 ? -13.421 -0.979 13.023 1.00 97.88 108 GLN A C 1
ATOM 827 O O . GLN A 1 108 ? -13.492 -2.065 13.598 1.00 97.88 108 GLN A O 1
ATOM 832 N N . SER A 1 109 ? -13.563 0.175 13.676 1.00 97.06 109 SER A N 1
ATOM 833 C CA . SER A 1 109 ? -14.025 0.199 15.067 1.00 97.06 109 SER A CA 1
ATOM 834 C C . SER A 1 109 ? -15.531 -0.046 15.142 1.00 97.06 109 SER A C 1
ATOM 836 O O . SER A 1 109 ? -16.290 0.468 14.322 1.00 97.06 109 SER A O 1
ATOM 838 N N . MET A 1 110 ? -15.951 -0.849 16.118 1.00 97.25 110 MET A N 1
ATOM 839 C CA . MET A 1 110 ? -17.350 -1.223 16.335 1.00 97.25 110 MET A CA 1
ATOM 840 C C . MET A 1 110 ? -18.017 -0.397 17.438 1.00 97.25 110 MET A C 1
ATOM 842 O O . MET A 1 110 ? -19.240 -0.295 17.460 1.00 97.25 110 MET A O 1
ATOM 846 N N . ASP A 1 111 ? -17.229 0.161 18.354 1.00 93.69 111 ASP A N 1
ATOM 847 C CA . ASP A 1 111 ? -17.700 0.819 19.575 1.00 93.69 111 ASP A CA 1
ATOM 848 C C . ASP A 1 111 ? -17.110 2.218 19.806 1.00 93.69 111 ASP A C 1
ATOM 850 O O . ASP A 1 111 ? -17.681 2.991 20.577 1.00 93.69 111 ASP A O 1
ATOM 854 N N . ARG A 1 112 ? -16.010 2.589 19.137 1.00 91.88 112 ARG A N 1
ATOM 855 C CA . ARG A 1 112 ? -15.416 3.921 19.297 1.00 91.88 112 ARG A CA 1
ATOM 856 C C . ARG A 1 112 ? -16.177 4.983 18.514 1.00 91.88 112 ARG A C 1
ATOM 858 O O . ARG A 1 112 ? -16.483 4.819 17.336 1.00 91.88 112 ARG A O 1
ATOM 865 N N . THR A 1 113 ? -16.384 6.125 19.160 1.00 88.94 113 THR A N 1
ATOM 866 C CA . THR A 1 113 ? -17.005 7.322 18.569 1.00 88.94 113 THR A CA 1
ATOM 867 C C . THR A 1 113 ? -16.002 8.441 18.285 1.00 88.94 113 THR A C 1
ATOM 869 O O . THR A 1 113 ? -16.377 9.470 17.739 1.00 88.94 113 THR A O 1
ATOM 872 N N . ASP A 1 114 ? -14.739 8.266 18.676 1.00 91.75 114 ASP A N 1
ATOM 873 C CA . ASP A 1 114 ? -13.649 9.243 18.566 1.00 91.75 114 ASP A CA 1
ATOM 874 C C . ASP A 1 114 ? -12.685 8.939 17.401 1.00 91.75 114 ASP A C 1
ATOM 876 O O . ASP A 1 114 ? -11.567 9.455 17.341 1.00 91.75 114 ASP A O 1
ATOM 880 N N . VAL A 1 115 ? -13.103 8.077 16.470 1.00 92.00 115 VAL A N 1
ATOM 881 C CA . VAL A 1 115 ? -12.360 7.784 15.240 1.00 92.00 115 VAL A CA 1
ATOM 882 C C . VAL A 1 115 ? -12.348 8.998 14.309 1.00 92.00 115 VAL A C 1
ATOM 884 O O . VAL A 1 115 ? -13.370 9.642 14.085 1.00 92.00 115 VAL A O 1
ATOM 887 N N . ARG A 1 116 ? -11.172 9.289 13.747 1.00 92.38 116 ARG A N 1
ATOM 888 C CA . ARG A 1 116 ? -10.906 10.436 12.867 1.00 92.38 116 ARG A CA 1
ATOM 889 C C . ARG A 1 116 ? -10.277 9.987 11.5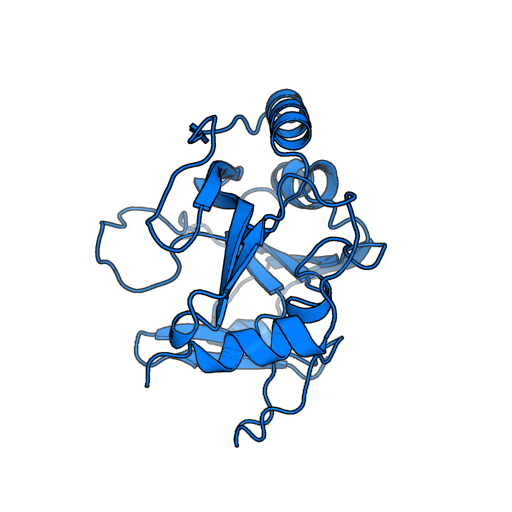56 1.00 92.38 116 ARG A C 1
ATOM 891 O O . ARG A 1 116 ? -9.613 8.948 11.521 1.00 92.38 116 ARG A O 1
ATOM 898 N N . ARG A 1 117 ? -10.434 10.780 10.493 1.00 92.75 117 ARG A N 1
ATOM 899 C CA . ARG A 1 117 ? -9.753 10.507 9.215 1.00 92.75 117 ARG A CA 1
ATOM 900 C C . ARG A 1 117 ? -8.250 10.732 9.382 1.00 92.75 117 ARG A C 1
ATOM 902 O O . ARG A 1 117 ? -7.837 11.686 10.035 1.00 92.75 117 ARG A O 1
ATOM 909 N N . ILE A 1 118 ? -7.421 9.881 8.774 1.00 88.75 118 ILE A N 1
ATOM 910 C CA . ILE A 1 118 ? -5.954 9.923 8.952 1.00 88.75 118 ILE A CA 1
ATOM 911 C C . ILE A 1 118 ? -5.328 11.261 8.520 1.00 88.75 118 ILE A C 1
ATOM 913 O O . ILE A 1 118 ? -4.343 11.700 9.111 1.00 88.75 118 ILE A O 1
ATOM 917 N N . PHE A 1 119 ? -5.924 11.923 7.525 1.00 90.31 119 PHE A N 1
ATOM 918 C CA . PHE A 1 119 ? -5.460 13.207 6.996 1.00 90.31 119 PHE A CA 1
ATOM 919 C C . PHE A 1 119 ? -6.248 14.416 7.514 1.00 90.31 119 PHE A C 1
ATOM 921 O O . PHE A 1 119 ? -6.039 15.535 7.048 1.00 90.31 119 PHE A O 1
ATOM 928 N N . GLU A 1 120 ? -7.137 14.224 8.490 1.00 92.06 120 GLU A N 1
ATOM 929 C CA . GLU A 1 120 ? -7.880 15.329 9.089 1.00 92.06 120 GLU A CA 1
ATOM 930 C C . GLU A 1 120 ? -6.922 16.340 9.735 1.00 92.06 120 GLU A C 1
ATOM 932 O O . GLU A 1 120 ? -6.119 15.986 10.599 1.00 92.06 120 GLU A O 1
ATOM 937 N N . ASN A 1 121 ? -7.020 17.607 9.317 1.00 91.94 121 ASN A N 1
ATOM 938 C CA . ASN A 1 121 ? -6.187 18.716 9.793 1.00 91.94 121 ASN A CA 1
ATOM 939 C C . ASN A 1 121 ? -4.670 18.508 9.611 1.00 91.94 121 ASN A C 1
ATOM 941 O O . ASN A 1 121 ? -3.888 19.055 10.388 1.00 91.94 121 ASN A O 1
ATOM 945 N N . ARG A 1 122 ? -4.247 17.739 8.595 1.00 90.19 122 ARG A N 1
ATOM 946 C CA . ARG A 1 122 ? -2.829 17.624 8.224 1.00 90.19 122 ARG A CA 1
ATOM 947 C C . ARG A 1 122 ? -2.424 18.676 7.198 1.00 90.19 122 ARG A C 1
ATOM 949 O O . ARG A 1 122 ? -3.135 18.908 6.222 1.00 90.19 122 ARG A O 1
ATOM 956 N N . PHE A 1 123 ? -1.253 19.268 7.398 1.00 88.75 123 PHE A N 1
ATOM 957 C CA . PHE A 1 123 ? -0.663 20.268 6.514 1.00 88.75 123 PHE A CA 1
ATOM 958 C C . PHE A 1 123 ? 0.624 19.756 5.867 1.00 88.75 123 PHE A C 1
ATOM 960 O O . PHE A 1 123 ? 1.264 18.809 6.331 1.00 88.75 123 PHE A O 1
ATOM 967 N N . TRP A 1 124 ? 1.020 20.398 4.766 1.00 83.81 124 TRP A N 1
ATOM 968 C CA . TRP A 1 124 ? 2.294 20.096 4.123 1.00 83.81 124 TRP A CA 1
ATOM 969 C C . TRP A 1 124 ? 3.448 20.320 5.110 1.00 83.81 124 TRP A C 1
ATOM 971 O O . TRP A 1 124 ? 3.566 21.396 5.695 1.00 83.81 124 TRP A O 1
ATOM 981 N N . GLY A 1 125 ? 4.300 19.306 5.268 1.00 86.00 125 GLY A N 1
ATOM 982 C CA . GLY A 1 125 ? 5.418 19.314 6.215 1.00 86.00 125 GLY A CA 1
ATOM 983 C C . GLY A 1 125 ? 5.144 18.599 7.543 1.00 86.00 125 GLY A C 1
ATOM 984 O O . GLY A 1 125 ? 6.083 18.418 8.315 1.00 86.00 125 GLY A O 1
ATOM 985 N N . ASP A 1 126 ? 3.913 18.146 7.800 1.00 90.06 126 ASP A N 1
ATOM 986 C CA . ASP A 1 126 ? 3.607 17.346 8.989 1.00 90.06 126 ASP A CA 1
ATOM 987 C C . ASP A 1 126 ? 4.267 15.954 8.951 1.00 90.06 126 ASP A C 1
ATOM 989 O O . ASP A 1 126 ? 4.347 15.299 7.910 1.00 90.06 126 ASP A O 1
ATOM 993 N N . TRP A 1 127 ? 4.686 15.460 10.120 1.00 89.31 127 TRP A N 1
ATOM 994 C CA . TRP A 1 127 ? 5.365 14.168 10.262 1.00 89.31 127 TRP A CA 1
ATOM 995 C C . TRP A 1 127 ? 4.428 12.970 10.119 1.00 89.31 127 TRP A C 1
ATOM 997 O O . TRP A 1 127 ? 3.502 12.800 10.907 1.00 89.31 127 TRP A O 1
ATOM 1007 N N . GLY A 1 128 ? 4.711 12.069 9.187 1.00 91.06 128 GLY A N 1
ATOM 1008 C CA . GLY A 1 128 ? 4.075 10.755 9.124 1.00 91.06 128 GLY A CA 1
ATOM 1009 C C . GLY A 1 128 ? 3.892 10.263 7.699 1.00 91.06 128 GLY A C 1
ATOM 1010 O O . GLY A 1 128 ? 4.530 10.750 6.767 1.00 91.06 128 GLY A O 1
ATOM 1011 N N . PHE A 1 129 ? 3.021 9.273 7.533 1.00 91.62 129 PHE A N 1
ATOM 1012 C CA . PHE A 1 129 ? 2.683 8.734 6.218 1.00 91.62 129 PHE A CA 1
ATOM 1013 C C . PHE A 1 129 ? 1.837 9.734 5.424 1.00 91.62 129 PHE A C 1
ATOM 1015 O O . PHE A 1 129 ? 0.960 10.376 5.997 1.00 91.62 129 PHE A O 1
ATOM 1022 N N . ILE A 1 130 ? 2.093 9.840 4.116 1.00 92.56 130 ILE A N 1
ATOM 1023 C CA . ILE A 1 130 ? 1.397 10.775 3.213 1.00 92.56 130 ILE A CA 1
ATOM 1024 C C . ILE A 1 130 ? 0.462 10.078 2.219 1.00 92.56 130 ILE A C 1
ATOM 1026 O O . ILE A 1 130 ? -0.511 10.674 1.786 1.00 92.56 130 ILE A O 1
ATOM 1030 N N . HIS A 1 131 ? 0.733 8.824 1.858 1.00 94.44 131 HIS A N 1
ATOM 1031 C CA . HIS A 1 131 ? -0.097 8.017 0.963 1.00 94.44 131 HIS A CA 1
ATOM 1032 C C . HIS A 1 131 ? 0.291 6.535 1.070 1.00 94.44 131 HIS A C 1
ATOM 1034 O O . HIS A 1 131 ? 1.319 6.193 1.665 1.00 94.44 131 HIS A O 1
ATOM 1040 N N . LEU A 1 132 ? -0.497 5.659 0.447 1.00 96.25 132 LEU A N 1
ATOM 1041 C CA . LEU A 1 132 ? -0.088 4.296 0.105 1.00 96.25 132 LEU A CA 1
ATOM 1042 C C . LEU A 1 132 ? 0.173 4.216 -1.403 1.00 96.25 132 LEU A C 1
ATOM 1044 O O . LEU A 1 132 ? -0.734 4.452 -2.193 1.00 96.25 132 LEU A O 1
ATOM 1048 N N . CYS A 1 133 ? 1.399 3.873 -1.794 1.00 97.00 133 CYS A N 1
ATOM 1049 C CA . CYS A 1 133 ? 1.828 3.877 -3.192 1.00 97.00 133 CYS A CA 1
ATOM 1050 C C . CYS A 1 133 ? 1.910 2.462 -3.781 1.00 97.00 133 CYS A C 1
ATOM 1052 O O . CYS A 1 133 ? 2.470 1.547 -3.169 1.00 97.00 133 CYS A O 1
ATOM 1054 N N . PHE A 1 134 ? 1.392 2.302 -4.998 1.00 96.62 134 PHE A N 1
ATOM 1055 C CA . PHE A 1 134 ? 1.449 1.073 -5.780 1.00 96.62 134 PHE A CA 1
ATOM 1056 C C . PHE A 1 134 ? 2.202 1.269 -7.098 1.00 96.62 134 PHE A C 1
ATOM 1058 O O . PHE A 1 134 ? 1.903 2.175 -7.875 1.00 96.62 134 PHE A O 1
ATOM 1065 N N . ASP A 1 135 ? 3.112 0.338 -7.395 1.00 94.88 135 ASP A N 1
ATOM 1066 C CA . ASP A 1 135 ? 3.678 0.160 -8.737 1.00 94.88 135 ASP A CA 1
ATOM 1067 C C . ASP A 1 135 ? 2.642 -0.529 -9.636 1.00 94.88 135 ASP A C 1
ATOM 1069 O O . ASP A 1 135 ? 2.174 -1.637 -9.340 1.00 94.88 135 ASP A O 1
ATOM 1073 N N . ILE A 1 136 ? 2.268 0.136 -10.727 1.00 93.69 136 ILE A N 1
ATOM 1074 C CA . ILE A 1 136 ? 1.230 -0.304 -11.662 1.00 93.69 136 ILE A CA 1
ATOM 1075 C C . ILE A 1 136 ? 1.807 -0.401 -13.078 1.00 93.69 136 ILE A C 1
ATOM 1077 O O . ILE A 1 136 ? 2.727 0.317 -13.461 1.00 93.69 136 ILE A O 1
ATOM 1081 N N . GLN A 1 137 ? 1.232 -1.300 -13.877 1.00 92.31 137 GLN A N 1
ATOM 1082 C CA . GLN A 1 137 ? 1.318 -1.263 -15.336 1.00 92.31 137 GLN A CA 1
ATOM 1083 C C . GLN A 1 137 ? -0.104 -1.211 -15.902 1.00 92.31 137 GLN A C 1
ATOM 1085 O O . GLN A 1 137 ? -0.967 -1.945 -15.415 1.00 92.31 137 GLN A O 1
ATOM 1090 N N . GLY A 1 138 ? -0.335 -0.379 -16.917 1.00 92.88 138 GLY A N 1
ATOM 1091 C CA . GLY A 1 138 ? -1.655 -0.169 -17.513 1.00 92.88 138 GLY A CA 1
ATOM 1092 C C . GLY A 1 138 ? -2.484 0.867 -16.756 1.00 92.88 138 GLY A C 1
ATOM 1093 O O . GLY A 1 138 ? -3.576 0.555 -16.274 1.00 92.88 138 GLY A O 1
ATOM 1094 N N . MET A 1 139 ? -1.975 2.101 -16.639 1.00 95.19 139 MET A N 1
ATOM 1095 C CA . MET A 1 139 ? -2.664 3.165 -15.900 1.00 95.19 139 MET A CA 1
ATOM 1096 C C . MET A 1 139 ? -4.053 3.497 -16.469 1.00 95.19 139 MET A C 1
ATOM 1098 O O . MET A 1 139 ? -4.982 3.728 -15.701 1.00 95.19 139 MET A O 1
ATOM 1102 N N . ASP A 1 140 ? -4.237 3.456 -17.792 1.00 95.56 140 ASP A N 1
ATOM 1103 C CA . ASP A 1 140 ? -5.542 3.730 -18.418 1.00 95.56 140 ASP A CA 1
ATOM 1104 C C . ASP A 1 140 ? -6.601 2.678 -18.055 1.00 95.56 140 ASP A C 1
ATOM 1106 O O . ASP A 1 140 ? -7.747 3.011 -17.747 1.00 95.56 140 ASP A O 1
ATOM 1110 N N . GLU A 1 141 ? -6.216 1.399 -18.021 1.00 96.00 141 GLU A N 1
ATOM 1111 C CA . GLU A 1 141 ? -7.108 0.315 -17.596 1.00 96.00 141 GLU A CA 1
ATOM 1112 C C . GLU A 1 141 ? -7.439 0.412 -16.104 1.00 96.00 141 GLU A C 1
ATOM 1114 O O . GLU A 1 141 ? -8.555 0.095 -15.682 1.00 96.00 141 GLU A O 1
ATOM 1119 N N . LEU A 1 142 ? -6.475 0.832 -15.278 1.00 97.12 142 LEU A N 1
ATOM 1120 C CA . LEU A 1 142 ? -6.728 1.102 -13.867 1.00 97.12 142 LEU A CA 1
ATOM 1121 C C . LEU A 1 142 ? -7.692 2.279 -13.699 1.00 97.12 142 LEU A C 1
ATOM 1123 O O . LEU A 1 142 ? -8.671 2.134 -12.974 1.00 97.12 142 LEU A O 1
ATOM 1127 N N . LYS A 1 143 ? -7.475 3.387 -14.414 1.00 97.81 143 LYS A N 1
ATOM 1128 C CA . LYS A 1 143 ? -8.341 4.569 -14.390 1.00 97.81 143 LYS A CA 1
ATOM 1129 C C . LYS A 1 143 ? -9.793 4.210 -14.694 1.00 97.81 143 LYS A C 1
ATOM 1131 O O . LYS A 1 143 ? -10.670 4.501 -13.887 1.00 97.81 143 LYS A O 1
ATOM 1136 N N . ALA A 1 144 ? -10.037 3.485 -15.786 1.00 98.06 144 ALA A N 1
ATOM 1137 C CA . ALA A 1 144 ? -11.385 3.060 -16.163 1.00 98.06 144 ALA A CA 1
ATOM 1138 C C . ALA A 1 144 ? -12.042 2.145 -15.107 1.00 98.06 144 ALA A C 1
ATOM 1140 O O . ALA A 1 144 ? -13.240 2.254 -14.837 1.00 98.06 144 ALA A O 1
ATOM 1141 N N . ARG A 1 145 ? -11.271 1.239 -14.483 1.00 97.88 145 ARG A N 1
ATOM 1142 C CA . ARG A 1 145 ? -11.774 0.379 -13.395 1.00 97.88 145 ARG A CA 1
ATOM 1143 C C . ARG A 1 145 ? -12.112 1.180 -12.142 1.00 97.88 145 ARG A C 1
ATOM 1145 O O . ARG A 1 145 ? -13.169 0.953 -11.558 1.00 97.88 145 ARG A O 1
ATOM 1152 N N . CYS A 1 146 ? -11.243 2.109 -11.763 1.00 98.25 146 CYS A N 1
ATOM 1153 C CA . CYS A 1 146 ? -11.425 3.012 -10.636 1.00 98.25 146 CYS A CA 1
ATOM 1154 C C . CYS A 1 146 ? -12.666 3.902 -10.824 1.00 98.25 146 CYS A C 1
ATOM 1156 O O . CYS A 1 146 ? -13.535 3.923 -9.954 1.00 98.25 146 CYS A O 1
ATOM 1158 N N . GLU A 1 147 ? -12.828 4.534 -11.991 1.00 97.62 147 GLU A N 1
ATOM 1159 C CA . GLU A 1 147 ? -14.015 5.331 -12.341 1.00 97.62 147 GLU A CA 1
ATOM 1160 C C . GLU A 1 147 ? -15.306 4.504 -12.259 1.00 97.62 147 GLU A C 1
ATOM 1162 O O . GLU A 1 147 ? -16.271 4.914 -11.614 1.00 97.62 147 GLU A O 1
ATOM 1167 N N . LYS A 1 148 ? -15.314 3.294 -12.836 1.00 98.06 148 LYS A N 1
ATOM 1168 C CA . LYS A 1 148 ? -16.472 2.387 -12.783 1.00 98.06 148 LYS A CA 1
ATOM 1169 C C . LYS A 1 148 ? -16.827 1.955 -11.356 1.00 98.06 148 LYS A C 1
ATOM 1171 O O . LYS A 1 148 ? -17.998 1.719 -11.065 1.00 98.06 148 LYS A O 1
ATOM 1176 N N . ALA A 1 149 ? -15.830 1.816 -10.487 1.00 97.50 149 ALA A N 1
ATOM 1177 C CA . ALA A 1 149 ? -16.008 1.419 -9.095 1.00 97.50 149 ALA A CA 1
ATOM 1178 C C . ALA A 1 149 ? -16.378 2.590 -8.162 1.00 97.50 149 ALA A C 1
ATOM 1180 O O . ALA A 1 149 ? -16.677 2.347 -6.994 1.00 97.50 149 ALA A O 1
ATOM 1181 N N . GLY A 1 150 ? -16.400 3.832 -8.665 1.00 97.75 150 GLY A N 1
ATOM 1182 C CA . GLY A 1 150 ? -16.714 5.028 -7.878 1.00 97.75 150 GLY A CA 1
ATOM 1183 C C . GLY A 1 150 ? -15.511 5.656 -7.167 1.00 97.75 150 GLY A C 1
ATOM 1184 O O . GLY A 1 150 ? -15.707 6.456 -6.259 1.00 97.75 150 GLY A O 1
ATOM 1185 N N . PHE A 1 151 ? -14.288 5.326 -7.588 1.00 98.06 151 PHE A N 1
ATOM 1186 C CA . PHE A 1 151 ? -13.030 5.862 -7.056 1.00 98.06 151 PHE A CA 1
ATOM 1187 C C . PHE A 1 151 ? -12.254 6.612 -8.152 1.00 98.06 151 PHE A C 1
ATOM 1189 O O . PHE A 1 151 ? -11.163 6.182 -8.519 1.00 98.06 151 PHE A O 1
ATOM 1196 N N . PRO A 1 152 ? -12.809 7.672 -8.769 1.00 97.94 152 PRO A N 1
ATOM 1197 C CA . PRO A 1 152 ? -12.153 8.347 -9.887 1.00 97.94 152 PRO A CA 1
ATOM 1198 C C . PRO A 1 152 ? -10.794 8.924 -9.476 1.00 97.94 152 PRO A C 1
ATOM 1200 O O . PRO A 1 152 ? -10.573 9.269 -8.315 1.00 97.94 152 PRO A O 1
ATOM 1203 N N . PHE A 1 153 ? -9.891 9.064 -10.447 1.00 97.81 153 PHE A N 1
ATOM 1204 C CA . PHE A 1 153 ? -8.607 9.718 -10.205 1.00 97.81 153 PHE A CA 1
ATOM 1205 C C . PHE A 1 153 ? -8.834 11.183 -9.811 1.00 97.81 153 PHE A C 1
ATOM 1207 O O . PHE A 1 153 ? -9.489 11.927 -10.539 1.00 97.81 153 PHE A O 1
ATOM 1214 N N . THR A 1 154 ? -8.287 11.594 -8.669 1.00 95.19 154 THR A N 1
ATOM 1215 C CA . THR A 1 154 ? -8.346 12.975 -8.166 1.00 95.19 154 THR A CA 1
ATOM 1216 C C . THR A 1 154 ? -7.210 13.825 -8.730 1.00 95.19 154 THR A C 1
ATOM 1218 O O . THR A 1 154 ? -7.373 15.022 -8.960 1.00 95.19 154 THR A O 1
ATOM 1221 N N . VAL A 1 155 ? -6.071 13.189 -9.012 1.00 93.38 155 VAL A N 1
ATOM 1222 C CA . VAL A 1 155 ? -4.907 13.764 -9.692 1.00 93.38 155 VAL A CA 1
ATOM 1223 C C . VAL A 1 155 ? -4.417 12.752 -10.722 1.00 93.38 155 VAL A C 1
ATOM 1225 O O . VAL A 1 155 ? -4.378 11.556 -10.441 1.00 93.38 155 VAL A O 1
ATOM 1228 N N . ASP A 1 156 ? -4.038 13.217 -11.910 1.00 94.50 156 ASP A N 1
ATOM 1229 C CA . ASP A 1 156 ? -3.489 12.382 -12.981 1.00 94.50 156 ASP A CA 1
ATOM 1230 C C . ASP A 1 156 ? -2.500 13.212 -13.805 1.00 94.50 156 ASP A C 1
ATOM 1232 O O . ASP A 1 156 ? -2.887 14.196 -14.439 1.00 94.50 156 ASP A O 1
ATOM 1236 N N . SER A 1 157 ? -1.225 12.815 -13.830 1.00 93.88 157 SER A N 1
ATOM 1237 C CA . SER A 1 157 ? -0.224 13.476 -14.677 1.00 93.88 157 SER A CA 1
ATOM 1238 C C . SER A 1 157 ? -0.502 13.288 -16.172 1.00 93.88 157 SER A C 1
ATOM 1240 O O . SER A 1 157 ? 0.126 13.962 -16.985 1.00 93.88 157 SER A O 1
ATOM 1242 N N . SER A 1 158 ? -1.456 12.410 -16.524 1.00 88.75 158 SER A N 1
ATOM 1243 C CA . SER A 1 158 ? -1.935 12.033 -17.864 1.00 88.75 158 SER A CA 1
ATOM 1244 C C . SER A 1 158 ? -0.890 11.326 -18.725 1.00 88.75 158 SER A C 1
ATOM 1246 O O . SER A 1 158 ? -1.140 10.244 -19.246 1.00 88.75 158 SER A O 1
ATOM 1248 N N . ASP A 1 159 ? 0.305 11.896 -18.807 1.00 88.44 159 ASP A N 1
ATOM 1249 C CA . ASP A 1 159 ? 1.453 11.389 -19.540 1.00 88.44 159 ASP A CA 1
ATOM 1250 C C . ASP A 1 159 ? 2.672 11.230 -18.622 1.00 88.44 159 ASP A C 1
ATOM 1252 O O . ASP A 1 159 ? 2.609 11.428 -17.402 1.00 88.44 159 ASP A O 1
ATOM 1256 N N . THR A 1 160 ? 3.801 10.831 -19.220 1.00 87.25 160 THR A N 1
ATOM 1257 C CA . THR A 1 160 ? 5.095 10.779 -18.535 1.00 87.25 160 THR A CA 1
ATOM 1258 C C . THR A 1 160 ? 5.438 12.148 -17.955 1.00 87.25 160 THR A C 1
ATOM 1260 O O . THR A 1 160 ? 5.779 13.073 -18.691 1.00 87.25 160 THR A O 1
ATOM 1263 N N . PHE A 1 161 ? 5.443 12.240 -16.634 1.00 88.56 161 PHE A N 1
ATOM 1264 C CA . PHE A 1 161 ? 6.056 13.331 -15.906 1.00 88.56 161 PHE A CA 1
ATOM 1265 C C . PHE A 1 161 ? 7.562 13.066 -15.789 1.00 88.56 161 PHE A C 1
ATOM 1267 O O . PHE A 1 161 ? 7.982 12.027 -15.267 1.00 88.56 161 PHE A O 1
ATOM 1274 N N . ASP A 1 162 ? 8.374 13.971 -16.335 1.00 86.31 162 ASP A N 1
ATOM 1275 C CA . ASP A 1 162 ? 9.833 13.874 -16.294 1.00 86.31 162 ASP A CA 1
ATOM 1276 C C . ASP A 1 162 ? 10.368 14.502 -15.002 1.00 86.31 162 ASP A C 1
ATOM 1278 O O . ASP A 1 162 ? 10.216 15.698 -14.763 1.00 86.31 162 ASP A O 1
ATOM 1282 N N . MET A 1 163 ? 11.020 13.688 -14.174 1.00 83.06 163 MET A N 1
ATOM 1283 C CA . MET A 1 163 ? 11.703 14.109 -12.946 1.00 83.06 163 MET A CA 1
ATOM 1284 C C . MET A 1 163 ? 13.227 14.186 -13.164 1.00 83.06 163 MET A C 1
ATOM 1286 O O . MET A 1 163 ? 14.022 14.018 -12.236 1.00 83.06 163 MET A O 1
ATOM 1290 N N . GLY A 1 164 ? 13.652 14.369 -14.418 1.00 81.69 164 GLY A N 1
ATOM 1291 C CA . GLY A 1 164 ? 15.034 14.401 -14.888 1.00 81.69 164 GLY A CA 1
ATOM 1292 C C . GLY A 1 164 ? 15.621 12.999 -15.066 1.00 81.69 164 GLY A C 1
ATOM 1293 O O . GLY A 1 164 ? 15.872 12.515 -16.178 1.00 81.69 164 GLY A O 1
ATOM 1294 N N . GLU A 1 165 ? 15.877 12.320 -13.951 1.00 80.00 165 GLU A N 1
ATOM 1295 C CA . GLU A 1 165 ? 16.573 11.024 -13.957 1.00 80.00 165 GLU A CA 1
ATOM 1296 C C . GLU A 1 165 ? 15.627 9.832 -14.033 1.00 80.00 165 GLU A C 1
ATOM 1298 O O . GLU A 1 165 ? 15.980 8.783 -14.579 1.00 80.00 165 GLU A O 1
ATOM 1303 N N . ALA A 1 166 ? 14.412 10.014 -13.535 1.00 84.38 166 ALA A N 1
ATOM 1304 C CA . ALA A 1 166 ? 13.317 9.073 -13.639 1.00 84.38 166 ALA A CA 1
ATOM 1305 C C . ALA A 1 166 ? 12.113 9.764 -14.278 1.00 84.38 166 ALA A C 1
ATOM 1307 O O . ALA A 1 166 ? 12.009 10.987 -14.283 1.00 84.38 166 ALA A O 1
ATOM 1308 N N . GLY A 1 167 ? 11.205 8.970 -14.825 1.00 89.62 167 GLY A N 1
ATOM 1309 C CA . GLY A 1 167 ? 9.956 9.483 -15.364 1.00 89.62 167 GLY A CA 1
ATOM 1310 C C . GLY A 1 167 ? 8.889 8.407 -15.361 1.00 89.62 167 GLY A C 1
ATOM 1311 O O . GLY A 1 167 ? 9.188 7.220 -15.519 1.00 89.62 167 GLY A O 1
ATOM 1312 N N . GLY A 1 168 ? 7.647 8.823 -15.184 1.00 92.31 168 GLY A N 1
ATOM 1313 C CA . GLY A 1 168 ? 6.504 7.927 -15.075 1.00 92.31 168 GLY A CA 1
ATOM 1314 C C . GLY A 1 168 ? 5.198 8.698 -15.091 1.00 92.31 168 GLY A C 1
ATOM 1315 O O . GLY A 1 168 ? 5.211 9.926 -15.129 1.00 92.31 168 GLY A O 1
ATOM 1316 N N . ARG A 1 169 ? 4.081 7.982 -15.094 1.00 94.81 169 ARG A N 1
ATOM 1317 C CA . ARG A 1 169 ? 2.762 8.573 -14.868 1.00 94.81 169 ARG A CA 1
ATOM 1318 C C . ARG A 1 169 ? 2.376 8.389 -13.406 1.00 94.81 169 ARG A C 1
ATOM 1320 O O . ARG A 1 169 ? 2.569 7.305 -12.858 1.00 94.81 169 ARG A O 1
ATOM 1327 N N . PHE A 1 170 ? 1.834 9.442 -12.810 1.00 94.94 170 PHE A N 1
ATOM 1328 C CA . PHE A 1 170 ? 1.435 9.488 -11.408 1.00 94.94 170 PHE A CA 1
ATOM 1329 C C . PHE A 1 170 ? -0.044 9.809 -11.330 1.00 94.94 170 PHE A C 1
ATOM 1331 O O . PHE A 1 170 ? -0.526 10.704 -12.028 1.00 94.94 170 PHE A O 1
ATOM 1338 N N . SER A 1 171 ? -0.756 9.104 -10.468 1.00 97.25 171 SER A N 1
ATOM 1339 C CA . SER A 1 171 ? -2.160 9.391 -10.218 1.00 97.25 171 SER A CA 1
ATOM 1340 C C . SER A 1 171 ? -2.553 9.048 -8.798 1.00 97.25 171 SER A C 1
ATOM 1342 O O . SER A 1 171 ? -1.932 8.191 -8.174 1.00 97.25 171 SER A O 1
ATOM 1344 N N . TYR A 1 172 ? -3.613 9.685 -8.327 1.00 97.69 172 TYR A N 1
ATOM 1345 C CA . TYR A 1 172 ? -4.143 9.505 -6.987 1.00 97.69 172 TYR A CA 1
ATOM 1346 C C . TYR A 1 172 ? -5.627 9.181 -7.045 1.00 97.69 172 TYR A C 1
ATOM 1348 O O . TYR A 1 172 ? -6.346 9.710 -7.891 1.00 97.69 172 TYR A O 1
ATOM 1356 N N . ILE A 1 173 ? -6.077 8.353 -6.111 1.00 98.31 173 ILE A N 1
ATOM 1357 C CA . ILE A 1 173 ? -7.484 8.234 -5.721 1.00 98.31 173 ILE A CA 1
ATOM 1358 C C . ILE A 1 173 ? -7.603 8.466 -4.216 1.00 98.31 173 ILE A C 1
ATOM 1360 O O . ILE A 1 173 ? -6.616 8.381 -3.478 1.00 98.31 173 ILE A O 1
ATOM 1364 N N . GLU A 1 174 ? -8.827 8.702 -3.767 1.00 97.25 174 GLU A N 1
ATOM 1365 C CA . GLU A 1 174 ? -9.194 8.650 -2.356 1.00 97.25 174 GLU A CA 1
ATOM 1366 C C . GLU A 1 174 ? -9.942 7.349 -2.066 1.00 97.25 174 GLU A C 1
ATOM 1368 O O . GLU A 1 174 ? -10.800 6.921 -2.844 1.00 97.25 174 GLU A O 1
ATOM 1373 N N . ASP A 1 175 ? -9.605 6.709 -0.948 1.00 97.12 175 ASP A N 1
ATOM 1374 C CA . ASP A 1 175 ? -10.436 5.647 -0.393 1.00 97.12 175 ASP A CA 1
ATOM 1375 C C . ASP A 1 175 ? -11.730 6.223 0.232 1.00 97.12 175 ASP A C 1
ATOM 1377 O O . ASP A 1 175 ? -11.880 7.446 0.323 1.00 97.12 175 ASP A O 1
ATOM 1381 N N . PRO A 1 176 ? -12.695 5.384 0.662 1.00 97.00 176 PRO A N 1
ATOM 1382 C CA . PRO A 1 176 ? -13.954 5.870 1.241 1.00 97.00 176 PRO A CA 1
ATOM 1383 C C . PRO A 1 176 ? -13.798 6.822 2.438 1.00 97.00 176 PRO A C 1
ATOM 1385 O O . PRO A 1 176 ? -14.704 7.604 2.733 1.00 97.00 176 PRO A O 1
ATOM 1388 N N . ASP A 1 177 ? -12.661 6.756 3.129 1.00 96.50 177 ASP A N 1
ATOM 1389 C CA . ASP A 1 177 ? -12.344 7.525 4.325 1.00 96.50 177 ASP A CA 1
ATOM 1390 C C . ASP A 1 177 ? -11.415 8.720 4.033 1.00 96.50 177 ASP A C 1
ATOM 1392 O O . ASP A 1 177 ? -11.068 9.477 4.944 1.00 96.50 177 ASP A O 1
ATOM 1396 N N . GLY A 1 178 ? -11.068 8.947 2.761 1.00 94.19 178 GLY A N 1
ATOM 1397 C CA . GLY A 1 178 ? -10.218 10.045 2.301 1.00 94.19 178 GLY A CA 1
ATOM 1398 C C . GLY A 1 178 ? -8.719 9.761 2.401 1.00 94.19 178 GLY A C 1
ATOM 1399 O O . GLY A 1 178 ? -7.922 10.695 2.335 1.00 94.19 178 GLY A O 1
ATOM 1400 N N . ALA A 1 179 ? -8.302 8.504 2.585 1.00 95.06 179 ALA A N 1
ATOM 1401 C CA . ALA A 1 179 ? -6.894 8.142 2.507 1.00 95.06 179 ALA A CA 1
ATOM 1402 C C . ALA A 1 179 ? -6.410 8.165 1.049 1.00 95.06 179 ALA A C 1
ATOM 1404 O O . ALA A 1 179 ? -7.053 7.613 0.155 1.00 95.06 179 ALA A O 1
ATOM 1405 N N . TRP A 1 180 ? -5.253 8.781 0.803 1.00 95.56 180 TRP A N 1
ATOM 1406 C CA . TRP A 1 180 ? -4.652 8.854 -0.525 1.00 95.56 180 TRP A CA 1
ATOM 1407 C C . TRP A 1 180 ? -3.965 7.552 -0.925 1.00 95.56 180 TRP A C 1
ATOM 1409 O O . TRP A 1 180 ? -3.032 7.085 -0.262 1.00 95.56 180 TRP A O 1
ATOM 1419 N N . ILE A 1 181 ? -4.398 7.010 -2.062 1.00 97.94 181 ILE A N 1
ATOM 1420 C CA . ILE A 1 181 ? -3.766 5.873 -2.725 1.00 97.94 181 ILE A CA 1
ATOM 1421 C C . ILE A 1 181 ? -3.109 6.379 -4.008 1.00 97.94 181 ILE A C 1
ATOM 1423 O O . ILE A 1 181 ? -3.792 6.854 -4.917 1.00 97.94 181 ILE A O 1
ATOM 1427 N N . GLU A 1 182 ? -1.783 6.293 -4.066 1.00 98.00 182 GLU A N 1
ATOM 1428 C CA . GLU A 1 182 ? -0.987 6.678 -5.228 1.00 98.00 182 GLU A CA 1
ATOM 1429 C C . GLU A 1 182 ? -0.753 5.468 -6.138 1.00 98.00 182 GLU A C 1
ATOM 1431 O O . GLU A 1 182 ? -0.451 4.359 -5.687 1.00 98.00 182 GLU A O 1
ATOM 1436 N N . PHE A 1 183 ? -0.826 5.710 -7.441 1.00 97.81 183 PHE A N 1
ATOM 1437 C CA . PHE A 1 183 ? -0.398 4.781 -8.472 1.00 97.81 183 PHE A CA 1
ATOM 1438 C C . PHE A 1 183 ? 0.734 5.394 -9.279 1.00 97.81 183 PHE A C 1
ATOM 1440 O O . PHE A 1 183 ? 0.617 6.512 -9.790 1.00 97.81 183 PHE A O 1
ATOM 1447 N N . VAL A 1 184 ? 1.803 4.621 -9.442 1.00 95.88 184 VAL A N 1
ATOM 1448 C CA . VAL A 1 184 ? 2.965 5.000 -10.239 1.00 95.88 184 VAL A CA 1
ATOM 1449 C C . VAL A 1 184 ? 3.158 3.983 -11.349 1.00 95.88 184 VAL A C 1
ATOM 1451 O O . VAL A 1 184 ? 3.365 2.798 -11.097 1.00 95.88 184 VAL A O 1
ATOM 1454 N N . GLU A 1 185 ? 3.136 4.459 -12.591 1.00 94.75 185 GLU A N 1
ATOM 1455 C CA . GLU A 1 185 ? 3.588 3.690 -13.746 1.00 94.75 185 GLU A CA 1
ATOM 1456 C C . GLU A 1 185 ? 4.963 4.203 -14.178 1.00 94.75 185 GLU A C 1
ATOM 1458 O O . GLU A 1 185 ? 5.107 5.261 -14.796 1.00 94.75 185 GLU A O 1
ATOM 1463 N N . THR A 1 186 ? 6.010 3.460 -13.814 1.00 92.19 186 THR A N 1
ATOM 1464 C CA . THR A 1 186 ? 7.392 3.857 -14.105 1.00 92.19 186 THR A CA 1
ATOM 1465 C C . THR A 1 186 ? 7.710 3.647 -15.587 1.00 92.19 186 THR A C 1
ATOM 1467 O O . THR A 1 186 ? 7.679 2.523 -16.084 1.00 92.19 186 THR A O 1
ATOM 1470 N N . HIS A 1 187 ? 8.115 4.705 -16.292 1.00 90.75 187 HIS A N 1
ATOM 1471 C CA . HIS A 1 187 ? 8.506 4.649 -17.706 1.00 90.75 187 HIS A CA 1
ATOM 1472 C C . HIS A 1 187 ? 10.024 4.668 -17.909 1.00 90.75 187 HIS A C 1
ATOM 1474 O O . HIS A 1 187 ? 10.528 4.046 -18.847 1.00 90.75 187 HIS A O 1
ATOM 1480 N N . LYS A 1 188 ? 10.767 5.357 -17.040 1.00 89.94 188 LYS A N 1
ATOM 1481 C CA . LYS A 1 188 ? 12.227 5.508 -17.098 1.00 89.94 188 LYS A CA 1
ATOM 1482 C C . LYS A 1 188 ? 12.802 5.496 -15.685 1.00 89.94 188 LYS A C 1
ATOM 1484 O O . LYS A 1 188 ? 12.310 6.212 -14.820 1.00 89.94 188 LYS A O 1
ATOM 1489 N N . VAL A 1 189 ? 13.868 4.728 -15.468 1.00 89.38 189 VAL A N 1
ATOM 1490 C CA . VAL A 1 189 ? 14.574 4.661 -14.176 1.00 89.38 189 VAL A CA 1
ATOM 1491 C C . VAL A 1 189 ? 16.086 4.472 -14.390 1.00 89.38 189 VAL A C 1
ATOM 1493 O O . VAL A 1 189 ? 16.483 3.772 -15.334 1.00 89.38 189 VAL A O 1
ATOM 1496 N N . PRO A 1 190 ? 16.960 5.075 -13.561 1.00 87.06 190 PRO A N 1
ATOM 1497 C CA . PRO A 1 190 ? 18.397 4.826 -13.618 1.00 87.06 190 PRO A CA 1
ATOM 1498 C C . PRO A 1 190 ? 18.737 3.436 -13.071 1.00 87.06 190 PRO A C 1
ATOM 1500 O O . PRO A 1 190 ? 18.346 3.067 -11.965 1.00 87.06 190 PRO A O 1
ATOM 1503 N N . VAL A 1 191 ? 19.537 2.677 -13.820 1.00 87.50 191 VAL A N 1
ATOM 1504 C CA . VAL A 1 191 ? 20.164 1.441 -13.331 1.00 87.50 191 VAL A CA 1
ATOM 1505 C C . VAL A 1 191 ? 21.462 1.794 -12.608 1.00 87.50 191 VAL A C 1
ATOM 1507 O O . VAL A 1 191 ? 21.624 1.454 -11.441 1.00 87.50 191 VAL A O 1
ATOM 1510 N N . ILE A 1 192 ? 22.356 2.548 -13.258 1.00 85.81 192 ILE A N 1
ATOM 1511 C CA . ILE A 1 192 ? 23.577 3.099 -12.650 1.00 85.81 192 ILE A CA 1
ATOM 1512 C C . ILE A 1 192 ? 23.711 4.555 -13.094 1.00 85.81 192 ILE A C 1
ATOM 1514 O O . ILE A 1 192 ? 24.219 4.845 -14.179 1.00 85.81 192 ILE A O 1
ATOM 1518 N N . LYS A 1 193 ? 23.274 5.477 -12.232 1.00 81.75 193 LYS A N 1
ATOM 1519 C CA . LYS A 1 193 ? 23.228 6.923 -12.497 1.00 81.75 193 LYS A CA 1
ATOM 1520 C C . LYS A 1 193 ? 24.594 7.479 -12.900 1.00 81.75 193 LYS A C 1
ATOM 1522 O O . LYS A 1 193 ? 24.705 8.192 -13.890 1.00 81.75 193 LYS A O 1
ATOM 1527 N N . LYS A 1 194 ? 25.655 7.083 -12.185 1.00 82.62 194 LYS A N 1
ATOM 1528 C CA . LYS A 1 194 ? 27.036 7.545 -12.436 1.00 82.62 194 LYS A CA 1
ATOM 1529 C C . LYS A 1 194 ? 27.582 7.163 -13.814 1.00 82.62 194 LYS A C 1
ATOM 1531 O O . LYS A 1 194 ? 28.474 7.836 -14.308 1.00 82.62 194 LYS A O 1
ATOM 1536 N N . LEU A 1 195 ? 27.066 6.088 -14.410 1.00 84.19 195 LEU A N 1
ATOM 1537 C CA . LEU A 1 195 ? 27.458 5.625 -15.744 1.00 84.19 195 LEU A CA 1
ATOM 1538 C C . LEU A 1 195 ? 26.463 6.072 -16.824 1.00 84.19 195 LEU A C 1
ATOM 1540 O O . LEU A 1 195 ? 26.563 5.626 -17.961 1.00 84.19 195 LEU A O 1
ATOM 1544 N N . GLY A 1 196 ? 25.468 6.893 -16.468 1.00 84.50 196 GLY A N 1
ATOM 1545 C CA . GLY A 1 196 ? 24.402 7.295 -17.381 1.00 84.50 196 GLY A CA 1
ATOM 1546 C C . GLY A 1 196 ? 23.563 6.119 -17.890 1.00 84.50 196 GLY A C 1
ATOM 1547 O O . GLY A 1 196 ? 22.969 6.212 -18.961 1.00 84.50 196 GLY A O 1
ATOM 1548 N N . TRP A 1 197 ? 23.522 4.997 -17.162 1.00 88.12 197 TRP A N 1
ATOM 1549 C CA . TRP A 1 197 ? 22.784 3.820 -17.602 1.00 88.12 197 TRP A CA 1
ATOM 1550 C C . TRP A 1 197 ? 21.342 3.866 -17.102 1.00 88.12 197 TRP A C 1
ATOM 1552 O O . TRP A 1 197 ? 21.086 3.707 -15.906 1.00 88.12 197 TRP A O 1
ATOM 1562 N N . TYR A 1 198 ? 20.406 4.034 -18.035 1.00 88.94 198 TYR A N 1
ATOM 1563 C CA . TYR A 1 198 ? 18.965 4.068 -17.789 1.00 88.94 198 TYR A CA 1
ATOM 1564 C C . TYR A 1 198 ? 18.259 2.909 -18.485 1.00 88.94 198 TYR A C 1
ATOM 1566 O O . TYR A 1 198 ? 18.724 2.397 -19.506 1.00 88.94 198 TYR A O 1
ATOM 1574 N N . ILE A 1 199 ? 17.103 2.526 -17.951 1.00 89.38 199 ILE A N 1
ATOM 1575 C CA . ILE A 1 199 ? 16.188 1.599 -18.611 1.00 89.38 199 ILE A CA 1
ATOM 1576 C C . ILE A 1 199 ? 14.866 2.295 -18.922 1.00 89.38 199 ILE A C 1
ATOM 1578 O O . ILE A 1 199 ? 14.296 2.983 -18.077 1.00 89.38 199 ILE A O 1
ATOM 1582 N N . ASN A 1 200 ? 14.385 2.088 -20.148 1.00 89.31 200 ASN A N 1
ATOM 1583 C CA . ASN A 1 200 ? 13.036 2.444 -20.561 1.00 89.31 200 ASN A CA 1
ATOM 1584 C C . ASN A 1 200 ? 12.120 1.231 -20.340 1.00 89.31 200 ASN A C 1
ATOM 1586 O O . ASN A 1 200 ? 12.349 0.152 -20.896 1.00 89.31 200 ASN A O 1
ATOM 1590 N N . LEU A 1 201 ? 11.117 1.407 -19.488 1.00 89.75 201 LEU A N 1
ATOM 1591 C CA . LEU A 1 201 ? 10.130 0.395 -19.130 1.00 89.75 201 LEU A CA 1
ATOM 1592 C C . LEU A 1 201 ? 8.850 0.501 -19.967 1.00 89.75 201 LEU A C 1
ATOM 1594 O O . LEU A 1 201 ? 8.168 -0.509 -20.110 1.00 89.75 201 LEU A O 1
ATOM 1598 N N . LYS A 1 202 ? 8.575 1.660 -20.586 1.00 83.56 202 LYS A N 1
ATOM 1599 C CA . LYS A 1 202 ? 7.363 1.905 -21.390 1.00 83.56 202 LYS A CA 1
ATOM 1600 C C . LYS A 1 202 ? 7.219 0.917 -22.554 1.00 83.56 202 LYS A C 1
ATOM 1602 O O . LYS A 1 202 ? 6.121 0.477 -22.860 1.00 83.56 202 LYS A O 1
ATOM 1607 N N . ASN A 1 203 ? 8.337 0.512 -23.160 1.00 80.31 203 ASN A N 1
ATOM 1608 C CA . ASN A 1 203 ? 8.353 -0.394 -24.318 1.00 80.31 203 ASN A CA 1
ATOM 1609 C C . ASN A 1 203 ? 8.593 -1.870 -23.951 1.00 80.31 203 ASN A C 1
ATOM 1611 O O . ASN A 1 203 ? 8.885 -2.690 -24.825 1.00 80.31 203 ASN A O 1
ATOM 1615 N N . ARG A 1 204 ? 8.563 -2.232 -22.663 1.00 83.81 204 ARG A N 1
ATOM 1616 C CA . ARG A 1 204 ? 8.823 -3.612 -22.234 1.00 83.81 204 ARG A CA 1
ATOM 1617 C C . ARG A 1 204 ? 7.538 -4.439 -22.214 1.00 83.81 204 ARG A C 1
ATOM 1619 O O . ARG A 1 204 ? 6.472 -3.902 -21.939 1.00 83.81 204 ARG A O 1
ATOM 1626 N N . PRO A 1 205 ? 7.633 -5.767 -22.414 1.00 85.12 205 PRO A N 1
ATOM 1627 C CA . PRO A 1 205 ? 6.473 -6.636 -22.269 1.00 85.12 205 PRO A CA 1
ATOM 1628 C C . PRO A 1 205 ? 5.882 -6.549 -20.857 1.00 85.12 205 PRO A C 1
ATOM 1630 O O . PRO A 1 205 ? 6.609 -6.712 -19.868 1.00 85.12 205 PRO A O 1
ATOM 1633 N N . VAL A 1 206 ? 4.569 -6.334 -20.786 1.00 88.06 206 VAL A N 1
ATOM 1634 C CA . VAL A 1 206 ? 3.799 -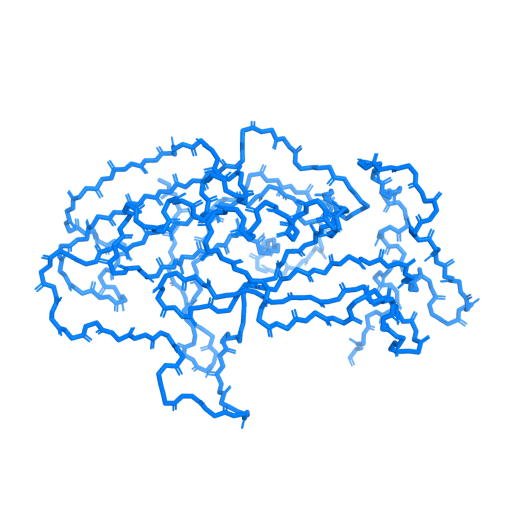6.246 -19.539 1.00 88.06 206 VAL A CA 1
ATOM 1635 C C . VAL A 1 206 ? 4.003 -7.504 -18.690 1.00 88.06 206 VAL A C 1
ATOM 1637 O O . VAL A 1 206 ? 4.102 -8.624 -19.198 1.00 88.06 206 VAL A O 1
ATOM 1640 N N . GLY A 1 207 ? 4.126 -7.315 -17.378 1.00 89.44 207 GLY A N 1
ATOM 1641 C CA . GLY A 1 207 ? 4.254 -8.384 -16.394 1.00 89.44 207 GLY A CA 1
ATOM 1642 C C . GLY A 1 207 ? 5.651 -9.001 -16.267 1.00 89.44 207 GLY A C 1
ATOM 1643 O O . GLY A 1 207 ? 5.883 -9.778 -15.337 1.00 89.44 207 GLY A O 1
ATOM 1644 N N . LYS A 1 208 ? 6.614 -8.668 -17.138 1.00 91.81 208 LYS A N 1
ATOM 1645 C CA . LYS A 1 208 ? 7.977 -9.211 -17.030 1.00 91.81 208 LYS A CA 1
ATOM 1646 C C . LYS A 1 208 ? 8.784 -8.521 -15.934 1.00 91.81 208 LYS A C 1
ATOM 1648 O O . LYS A 1 208 ? 8.946 -7.304 -15.925 1.00 91.81 208 LYS A O 1
ATOM 1653 N N . PHE A 1 209 ? 9.398 -9.336 -15.081 1.00 92.94 209 PHE A N 1
ATOM 1654 C CA . PHE A 1 209 ? 10.340 -8.877 -14.064 1.00 92.94 209 PHE A CA 1
ATOM 1655 C C . PHE A 1 209 ? 11.602 -8.258 -14.671 1.00 92.94 209 PHE A C 1
ATOM 1657 O O . PHE A 1 209 ? 12.075 -8.678 -15.737 1.00 92.94 209 PHE A O 1
ATOM 1664 N N . LEU A 1 210 ? 12.217 -7.325 -13.942 1.00 93.25 210 LEU A N 1
ATOM 1665 C CA . LEU A 1 210 ? 13.608 -6.967 -14.191 1.00 93.25 210 LEU A CA 1
ATOM 1666 C C . LEU A 1 210 ? 14.549 -8.094 -13.737 1.00 93.25 210 LEU A C 1
ATOM 1668 O O . LEU A 1 210 ? 14.291 -8.765 -12.730 1.00 93.25 210 LEU A O 1
ATOM 1672 N N . PRO A 1 211 ? 15.661 -8.323 -14.460 1.00 91.94 211 PRO A N 1
ATOM 1673 C CA . PRO A 1 211 ? 16.687 -9.255 -14.017 1.00 91.94 211 PRO A CA 1
ATOM 1674 C C . PRO A 1 211 ? 17.220 -8.886 -12.627 1.00 91.94 211 PRO A C 1
ATOM 1676 O O . PRO A 1 211 ? 17.455 -7.715 -12.330 1.00 91.94 211 PRO A O 1
ATOM 1679 N N . LYS A 1 212 ? 17.491 -9.893 -11.787 1.00 91.44 212 LYS A N 1
ATOM 1680 C CA . LYS A 1 212 ? 17.951 -9.679 -10.402 1.00 91.44 212 LYS A CA 1
ATOM 1681 C C . LYS A 1 212 ? 19.236 -8.846 -10.322 1.00 91.44 212 LYS A C 1
ATOM 1683 O O . LYS A 1 212 ? 19.375 -8.042 -9.408 1.00 91.44 212 LYS A O 1
ATOM 1688 N N . TRP A 1 213 ? 20.159 -9.015 -11.272 1.00 92.19 213 TRP A N 1
ATOM 1689 C CA . TRP A 1 213 ? 21.399 -8.234 -11.324 1.00 92.19 213 TRP A CA 1
ATOM 1690 C C . TRP A 1 213 ? 21.132 -6.737 -11.547 1.00 92.19 213 TRP A C 1
ATOM 1692 O O . TRP A 1 213 ? 21.827 -5.911 -10.969 1.00 92.19 213 TRP A O 1
ATOM 1702 N N . MET A 1 214 ? 20.098 -6.390 -12.320 1.00 92.19 214 MET A N 1
ATOM 1703 C CA . MET A 1 214 ? 19.740 -5.004 -12.624 1.00 92.19 214 MET A CA 1
ATOM 1704 C C . MET A 1 214 ? 19.124 -4.326 -11.403 1.00 92.19 214 MET A C 1
ATOM 1706 O O . MET A 1 214 ? 19.537 -3.234 -11.031 1.00 92.19 214 MET A O 1
ATOM 1710 N N . LEU A 1 215 ? 18.206 -5.021 -10.725 1.00 91.12 215 LEU A N 1
ATOM 1711 C CA . LEU A 1 215 ? 17.636 -4.568 -9.454 1.00 91.12 215 LEU A CA 1
ATOM 1712 C C . LEU A 1 215 ? 18.723 -4.390 -8.381 1.00 91.12 215 LEU A C 1
ATOM 1714 O O . LEU A 1 215 ? 18.711 -3.414 -7.642 1.00 91.12 215 LEU A O 1
ATOM 1718 N N . LYS A 1 216 ? 19.708 -5.297 -8.322 1.00 89.56 216 LYS A N 1
ATOM 1719 C CA . LYS A 1 216 ? 20.871 -5.142 -7.433 1.00 89.56 216 LYS A CA 1
ATOM 1720 C C . LYS A 1 216 ? 21.747 -3.948 -7.818 1.00 89.56 216 LYS A C 1
ATOM 1722 O O . LYS A 1 216 ? 22.243 -3.269 -6.928 1.00 89.56 216 LYS A O 1
ATOM 1727 N N . ALA A 1 217 ? 21.926 -3.679 -9.111 1.00 90.19 217 ALA A N 1
ATOM 1728 C CA . ALA A 1 217 ? 22.726 -2.550 -9.577 1.00 90.19 217 ALA A CA 1
ATOM 1729 C C . ALA A 1 217 ? 22.123 -1.194 -9.172 1.00 90.19 217 ALA A C 1
ATOM 1731 O O . ALA A 1 217 ? 22.870 -0.269 -8.867 1.00 90.19 217 ALA A O 1
ATOM 1732 N N . MET A 1 218 ? 20.794 -1.093 -9.055 1.00 89.06 218 MET A N 1
ATOM 1733 C CA . MET A 1 218 ? 20.134 0.128 -8.571 1.00 89.06 218 MET A CA 1
ATOM 1734 C C . MET A 1 218 ? 20.586 0.532 -7.158 1.00 89.06 218 MET A C 1
ATOM 1736 O O . MET A 1 218 ? 20.608 1.720 -6.843 1.00 89.06 218 MET A O 1
ATOM 1740 N N . ALA A 1 219 ? 21.039 -0.415 -6.324 1.00 85.44 219 ALA A N 1
ATOM 1741 C CA . ALA A 1 219 ? 21.580 -0.116 -4.996 1.00 85.44 219 ALA A CA 1
ATOM 1742 C C . ALA A 1 219 ? 22.865 0.737 -5.037 1.00 85.44 219 ALA A C 1
ATOM 1744 O O . ALA A 1 219 ? 23.171 1.421 -4.061 1.00 85.44 219 ALA A O 1
ATOM 1745 N N . PHE A 1 220 ? 23.597 0.762 -6.161 1.00 85.19 220 PHE A N 1
ATOM 1746 C CA . PHE A 1 220 ? 24.758 1.646 -6.339 1.00 85.19 220 PHE A CA 1
ATOM 1747 C C . PHE A 1 220 ? 24.382 3.131 -6.423 1.00 85.19 220 PHE A C 1
ATOM 1749 O O . PHE A 1 220 ? 25.258 3.986 -6.291 1.00 85.19 220 PHE A O 1
ATOM 1756 N N . ASN A 1 221 ? 23.095 3.443 -6.610 1.00 81.62 221 ASN A N 1
ATOM 1757 C CA . ASN A 1 221 ? 22.582 4.811 -6.620 1.00 81.62 221 ASN A CA 1
ATOM 1758 C C . ASN A 1 221 ? 22.170 5.304 -5.221 1.00 81.62 221 ASN A C 1
ATOM 1760 O O . ASN A 1 221 ? 21.727 6.443 -5.103 1.00 81.62 221 ASN A O 1
ATOM 1764 N N . ARG A 1 222 ? 22.302 4.481 -4.165 1.00 78.06 222 ARG A N 1
ATOM 1765 C CA . ARG A 1 222 ? 21.925 4.861 -2.796 1.00 78.06 222 ARG A CA 1
ATOM 1766 C C . ARG A 1 222 ? 22.714 6.094 -2.342 1.00 78.06 222 ARG A C 1
ATOM 1768 O O . ARG A 1 222 ? 23.946 6.075 -2.346 1.00 78.06 222 ARG A O 1
ATOM 1775 N N . VAL A 1 223 ? 21.995 7.136 -1.927 1.00 72.69 223 VAL A N 1
ATOM 1776 C CA . VAL A 1 223 ? 22.581 8.302 -1.252 1.00 72.69 223 VAL A CA 1
ATOM 1777 C C . VAL A 1 223 ? 23.099 7.834 0.108 1.00 72.69 223 VAL A C 1
ATOM 1779 O O . VAL A 1 223 ? 22.408 7.092 0.807 1.00 72.69 223 VAL A O 1
ATOM 1782 N N . LYS A 1 224 ? 24.354 8.163 0.413 1.00 57.00 224 LYS A N 1
ATOM 1783 C CA . LYS A 1 224 ? 24.968 7.860 1.708 1.00 57.00 224 LYS A CA 1
ATOM 1784 C C . LYS A 1 224 ? 24.625 8.936 2.717 1.00 57.00 224 LYS A C 1
ATOM 1786 O O . LYS A 1 224 ? 24.608 10.109 2.290 1.00 57.00 224 LYS A O 1
#

Sequence (224 aa):
SLSYFVEDPNGNPFQIVEGSGWFTATGHPSHCGGVAGSIIGVSSMEQSLKLYRDVLGYETVVYDVTGSFEDFSPLSQGTFRRVKLIHREARKGPFAKLLGPTSIELVQSMDRTDVRRIFENRFWGDWGFIHLCFDIQGMDELKARCEKAGFPFTVDSSDTFDMGEAGGRFSYIEDPDGAWIEFVETHKVPVIKKLGWYINLKNRPVGKFLPKWMLKAMAFNRVK